Protein AF-A0A3M1G237-F1 (afdb_monomer_lite)

Radius of gyration: 25.98 Å; chains: 1; bounding box: 73×48×74 Å

Structure (mmCIF, N/CA/C/O backbone):
data_AF-A0A3M1G237-F1
#
_entry.id   AF-A0A3M1G237-F1
#
loop_
_atom_site.group_PDB
_atom_site.id
_atom_site.type_symbol
_atom_site.label_atom_id
_atom_site.label_alt_id
_atom_site.label_comp_id
_atom_site.label_asym_id
_atom_site.label_entity_id
_atom_site.label_seq_id
_atom_site.pdbx_PDB_ins_code
_atom_site.Cartn_x
_atom_site.Cartn_y
_atom_site.Cartn_z
_atom_site.occupancy
_atom_site.B_iso_or_equiv
_atom_site.auth_seq_id
_atom_site.auth_comp_id
_atom_site.auth_asym_id
_atom_site.auth_atom_id
_atom_site.pdbx_PDB_model_num
ATOM 1 N N . MET A 1 1 ? 24.523 -18.570 20.020 1.00 35.78 1 MET A N 1
ATOM 2 C CA . MET A 1 1 ? 23.372 -19.500 19.936 1.00 35.78 1 MET A CA 1
ATOM 3 C C . MET A 1 1 ? 22.151 -18.832 20.551 1.00 35.78 1 MET A C 1
ATOM 5 O O . MET A 1 1 ? 22.073 -18.734 21.762 1.00 35.78 1 MET A O 1
ATOM 9 N N . SER A 1 2 ? 21.215 -18.358 19.731 1.00 28.11 2 SER A N 1
ATOM 10 C CA . SER A 1 2 ? 19.846 -18.051 20.160 1.00 28.11 2 SER A CA 1
ATOM 11 C C . SER A 1 2 ? 18.933 -18.437 19.002 1.00 28.11 2 SER A C 1
ATOM 13 O O . SER A 1 2 ? 18.940 -17.804 17.949 1.00 28.11 2 SER A O 1
ATOM 15 N N . LYS A 1 3 ? 18.264 -19.584 19.139 1.00 28.45 3 LYS A N 1
ATOM 16 C CA . LYS A 1 3 ? 17.298 -20.080 18.157 1.00 28.45 3 LYS A CA 1
ATOM 17 C C . LYS A 1 3 ? 15.980 -19.352 18.404 1.00 28.45 3 LYS A C 1
ATOM 19 O O . LYS A 1 3 ? 15.259 -19.686 19.340 1.00 28.45 3 LYS A O 1
ATOM 24 N N . VAL A 1 4 ? 15.658 -18.388 17.548 1.00 30.44 4 VAL A N 1
ATOM 25 C CA . VAL A 1 4 ? 14.310 -17.818 17.462 1.00 30.44 4 VAL A CA 1
ATOM 26 C C . VAL A 1 4 ? 13.384 -18.907 16.915 1.00 30.44 4 VAL A C 1
ATOM 28 O O . VAL A 1 4 ? 13.463 -19.282 15.746 1.00 30.44 4 VAL A O 1
ATOM 31 N N . LYS A 1 5 ? 12.532 -19.471 17.777 1.00 29.70 5 LYS A N 1
ATOM 32 C CA . LYS A 1 5 ? 11.446 -20.364 17.359 1.00 29.70 5 LYS A CA 1
ATOM 33 C C . LYS A 1 5 ? 10.409 -19.537 16.589 1.00 29.70 5 LYS A C 1
ATOM 35 O O . LYS A 1 5 ? 9.760 -18.675 17.175 1.00 29.70 5 LYS A O 1
ATOM 40 N N . ARG A 1 6 ? 10.232 -19.819 15.292 1.00 29.77 6 ARG A N 1
ATOM 41 C CA . ARG A 1 6 ? 9.043 -19.402 14.528 1.00 29.77 6 ARG A CA 1
ATOM 42 C C . ARG A 1 6 ? 7.805 -19.978 15.222 1.00 29.77 6 ARG A C 1
ATOM 44 O O . ARG A 1 6 ? 7.689 -21.197 15.331 1.00 29.77 6 ARG A O 1
ATOM 51 N N . LYS A 1 7 ? 6.891 -19.120 15.681 1.00 33.62 7 LYS A N 1
ATOM 52 C CA . LYS A 1 7 ? 5.506 -19.534 15.938 1.00 33.62 7 LYS A CA 1
ATOM 53 C C . LYS A 1 7 ? 4.881 -19.863 14.582 1.00 33.62 7 LYS A C 1
ATOM 55 O O . LYS A 1 7 ? 4.951 -19.047 13.668 1.00 33.62 7 LYS A O 1
ATOM 60 N N . GLN A 1 8 ? 4.351 -21.075 14.451 1.00 33.97 8 GLN A N 1
ATOM 61 C CA . GLN A 1 8 ? 3.537 -21.476 13.310 1.00 33.97 8 GLN A CA 1
ATOM 62 C C . GLN A 1 8 ? 2.295 -20.577 13.283 1.00 33.97 8 GLN A C 1
ATOM 64 O O . GLN A 1 8 ? 1.501 -20.600 14.221 1.00 33.97 8 GLN A O 1
ATOM 69 N N . GLY A 1 9 ? 2.187 -19.739 12.251 1.00 38.16 9 GLY A N 1
ATOM 70 C CA . GLY A 1 9 ? 0.928 -19.096 11.892 1.00 38.16 9 GLY A CA 1
ATOM 71 C C . GLY A 1 9 ? -0.078 -20.151 11.431 1.00 38.16 9 GLY A C 1
ATOM 72 O O . GLY A 1 9 ? 0.304 -21.261 11.053 1.00 38.16 9 GLY A O 1
ATOM 73 N N . VAL A 1 10 ? -1.360 -19.809 11.509 1.00 42.97 10 VAL A N 1
ATOM 74 C CA . VAL A 1 10 ? -2.457 -20.621 10.974 1.00 42.97 10 VAL A CA 1
ATOM 75 C C . VAL A 1 10 ? -2.173 -20.921 9.494 1.00 42.97 10 VAL A C 1
ATOM 77 O O . VAL A 1 10 ? -1.762 -20.030 8.759 1.00 42.97 10 VAL A O 1
ATOM 80 N N . ASP A 1 11 ? -2.328 -22.181 9.077 1.00 43.31 11 ASP A N 1
ATOM 81 C CA . ASP A 1 11 ? -2.002 -22.649 7.722 1.00 43.31 11 ASP A CA 1
ATOM 82 C C . ASP A 1 11 ? -2.722 -21.799 6.656 1.00 43.31 11 ASP A C 1
ATOM 84 O O . ASP A 1 11 ? -3.954 -21.706 6.645 1.00 43.31 11 ASP A O 1
ATOM 88 N N . GLY A 1 12 ? -1.954 -21.182 5.751 1.00 43.53 12 GLY A N 1
ATOM 89 C CA . GLY A 1 12 ? -2.465 -20.298 4.699 1.00 43.53 12 GLY A CA 1
ATOM 90 C C . GLY A 1 12 ? -3.478 -20.978 3.770 1.00 43.53 12 GLY A C 1
ATOM 91 O O . GLY A 1 12 ? -4.285 -20.304 3.134 1.00 43.53 12 GLY A O 1
ATOM 92 N N . ARG A 1 13 ? -3.521 -22.318 3.722 1.00 46.06 13 ARG A N 1
ATOM 93 C CA . ARG A 1 13 ? -4.583 -23.062 3.018 1.00 46.06 13 ARG A CA 1
ATOM 94 C C . ARG A 1 13 ? -5.949 -22.938 3.693 1.00 46.06 13 ARG A C 1
ATOM 96 O O . ARG A 1 13 ? -6.955 -22.836 2.997 1.00 46.06 13 ARG A O 1
ATOM 103 N N . THR A 1 14 ? -5.989 -22.908 5.020 1.00 49.25 14 THR A N 1
ATOM 104 C CA . THR A 1 14 ? -7.226 -22.784 5.803 1.00 49.25 14 THR A CA 1
ATOM 105 C C . THR A 1 14 ? -7.800 -21.374 5.687 1.00 49.25 14 THR A C 1
ATOM 107 O O . THR A 1 14 ? -9.007 -21.212 5.531 1.00 49.25 14 THR A O 1
ATOM 110 N N . GLN A 1 15 ? -6.935 -20.355 5.661 1.00 49.00 15 GLN A N 1
ATOM 111 C CA . GLN A 1 15 ? -7.339 -18.972 5.391 1.00 49.00 15 GLN A CA 1
ATOM 112 C C . GLN A 1 15 ? -7.850 -18.789 3.955 1.00 49.00 15 GLN A C 1
ATOM 114 O O . GLN A 1 15 ? -8.883 -18.157 3.760 1.00 49.00 15 GLN A O 1
ATOM 119 N N . ARG A 1 16 ? -7.207 -19.417 2.958 1.00 51.38 16 ARG A N 1
ATOM 120 C CA . ARG A 1 16 ? -7.681 -19.426 1.559 1.00 51.38 16 ARG A CA 1
ATOM 121 C C . ARG A 1 16 ? -9.043 -20.103 1.400 1.00 51.38 16 ARG A C 1
ATOM 123 O O . ARG A 1 16 ? -9.866 -19.621 0.631 1.00 51.38 16 ARG A O 1
ATOM 130 N N . ALA A 1 17 ? -9.295 -21.191 2.130 1.00 46.22 17 ALA A N 1
ATOM 131 C CA . ALA A 1 17 ? -10.589 -21.872 2.123 1.00 46.22 17 ALA A CA 1
ATOM 132 C C . ALA A 1 17 ? -11.698 -21.031 2.784 1.00 46.22 17 ALA A C 1
ATOM 134 O O . ALA A 1 17 ? -12.811 -20.991 2.266 1.00 46.22 17 ALA A O 1
ATOM 135 N N . LEU A 1 18 ? -11.390 -20.314 3.874 1.00 47.19 18 LEU A N 1
ATOM 136 C CA . LEU A 1 18 ? -12.315 -19.355 4.492 1.00 47.19 18 LEU A CA 1
ATOM 137 C C . LEU A 1 18 ? -12.602 -18.155 3.576 1.00 47.19 18 LEU A C 1
ATOM 139 O O . LEU A 1 18 ? -13.763 -17.791 3.406 1.00 47.19 18 LEU A O 1
ATOM 143 N N . ALA A 1 19 ? -11.568 -17.582 2.951 1.00 49.34 19 ALA A N 1
ATOM 144 C CA . ALA A 1 19 ? -11.696 -16.461 2.020 1.00 49.34 19 ALA A CA 1
ATOM 145 C C . ALA A 1 19 ? -12.519 -16.846 0.779 1.00 49.34 19 ALA A C 1
ATOM 147 O O . ALA A 1 19 ? -13.448 -16.132 0.407 1.00 49.34 19 ALA A O 1
ATOM 148 N N . ALA A 1 20 ? -12.245 -18.014 0.185 1.00 44.12 20 ALA A N 1
ATOM 149 C CA . ALA A 1 20 ? -13.016 -18.536 -0.941 1.00 44.12 20 ALA A CA 1
ATOM 150 C C . ALA A 1 20 ? -14.462 -18.890 -0.548 1.00 44.12 20 ALA A C 1
ATOM 152 O O . ALA A 1 20 ? -15.379 -18.639 -1.325 1.00 44.12 20 ALA A O 1
ATOM 153 N N . GLY A 1 21 ? -14.680 -19.434 0.656 1.00 40.28 21 GLY A N 1
ATOM 154 C CA . GLY A 1 21 ? -16.006 -19.796 1.164 1.00 40.28 21 GLY A CA 1
ATOM 155 C C . GLY A 1 21 ? -16.913 -18.591 1.428 1.00 40.28 21 GLY A C 1
ATOM 156 O O . GLY A 1 21 ? -18.078 -18.615 1.035 1.00 40.28 21 GLY A O 1
ATOM 157 N N . LEU A 1 22 ? -16.383 -17.514 2.025 1.00 46.97 22 LEU A N 1
ATOM 158 C CA . LEU A 1 22 ? -17.136 -16.267 2.213 1.00 46.97 22 LEU A CA 1
ATOM 159 C C . LEU A 1 22 ? -17.343 -15.505 0.892 1.00 46.97 22 LEU A C 1
ATOM 161 O O . LEU A 1 22 ? -18.430 -14.981 0.667 1.00 46.97 22 LEU A O 1
ATOM 165 N N . ALA A 1 23 ? -16.360 -15.487 -0.015 1.00 39.66 23 ALA A N 1
ATOM 166 C CA . ALA A 1 23 ? -16.487 -14.808 -1.309 1.00 39.66 23 ALA A CA 1
ATOM 167 C C . ALA A 1 23 ? -17.480 -15.501 -2.267 1.00 39.66 23 ALA A C 1
ATOM 169 O O . ALA A 1 23 ? -18.226 -14.825 -2.983 1.00 39.66 23 ALA A O 1
ATOM 170 N N . LEU A 1 24 ? -17.551 -16.842 -2.262 1.00 38.66 24 LEU A N 1
ATOM 171 C CA . LEU A 1 24 ? -18.583 -17.560 -3.021 1.00 38.66 24 LEU A CA 1
ATOM 172 C C . LEU A 1 24 ? -19.984 -17.258 -2.477 1.00 38.66 24 LEU A C 1
ATOM 174 O O . LEU A 1 24 ? -20.905 -17.052 -3.260 1.00 38.66 24 LEU A O 1
ATOM 178 N N . ALA A 1 25 ? -20.139 -17.157 -1.153 1.00 36.19 25 ALA A N 1
ATOM 179 C CA . ALA A 1 25 ? -21.419 -16.795 -0.551 1.00 36.19 25 ALA A CA 1
ATOM 180 C C . ALA A 1 25 ? -21.877 -15.389 -0.986 1.00 36.19 25 ALA A C 1
ATOM 182 O O . ALA A 1 25 ? -23.046 -15.216 -1.326 1.00 36.19 25 ALA A O 1
ATOM 183 N N . VAL A 1 26 ? -20.957 -14.419 -1.077 1.00 41.00 26 VAL A N 1
ATOM 184 C CA . VAL A 1 26 ? -21.252 -13.039 -1.512 1.00 41.00 26 VAL A CA 1
ATOM 185 C C . VAL A 1 26 ? -21.587 -12.952 -3.008 1.00 41.00 26 VAL A C 1
ATOM 187 O O . VAL A 1 26 ? -22.463 -12.182 -3.386 1.00 41.00 26 VAL A O 1
ATOM 190 N N . THR A 1 27 ? -20.972 -13.773 -3.865 1.00 39.19 27 THR A N 1
ATOM 191 C CA . THR A 1 27 ? -21.294 -13.792 -5.311 1.00 39.19 27 THR A CA 1
ATOM 192 C C . THR A 1 27 ? -22.608 -14.512 -5.637 1.00 39.19 27 THR A C 1
ATOM 194 O O . THR A 1 27 ? -23.233 -14.199 -6.648 1.00 39.19 27 THR A O 1
ATOM 197 N N . THR A 1 28 ? -23.076 -15.425 -4.776 1.00 32.16 28 THR A N 1
ATOM 198 C CA . THR A 1 28 ? -24.394 -16.083 -4.915 1.00 32.16 28 THR A CA 1
ATOM 199 C C . THR A 1 28 ? -25.537 -15.409 -4.147 1.00 32.16 28 THR A C 1
ATOM 201 O O . THR A 1 28 ? -26.699 -15.738 -4.388 1.00 32.16 28 THR A O 1
ATOM 204 N N . ALA A 1 29 ? -25.256 -14.449 -3.261 1.00 35.44 29 ALA A N 1
ATOM 205 C CA . ALA A 1 29 ? -26.277 -13.720 -2.511 1.00 35.44 29 ALA A CA 1
ATOM 206 C C . ALA A 1 29 ? -26.847 -12.551 -3.332 1.00 35.44 29 ALA A C 1
ATOM 208 O O . ALA A 1 29 ? -26.609 -11.376 -3.056 1.00 35.44 29 ALA A O 1
ATOM 209 N N . GLY A 1 30 ? -27.641 -12.880 -4.352 1.00 35.41 30 GLY A N 1
ATOM 210 C CA . GLY A 1 30 ? -28.626 -11.936 -4.866 1.00 35.41 30 GLY A CA 1
ATOM 211 C C . GLY A 1 30 ? -29.590 -11.539 -3.742 1.00 35.41 30 GLY A C 1
ATOM 212 O O . GLY A 1 30 ? -30.167 -12.409 -3.098 1.00 35.41 30 GLY A O 1
ATOM 213 N N . LEU A 1 31 ? -29.764 -10.229 -3.539 1.00 37.22 31 LEU A N 1
ATOM 214 C CA . LEU A 1 31 ? -30.778 -9.603 -2.677 1.00 37.22 31 LEU A CA 1
ATOM 215 C C . LEU A 1 31 ? -30.708 -9.983 -1.183 1.00 37.22 31 LEU A C 1
ATOM 217 O O . LEU A 1 31 ? -31.563 -10.707 -0.679 1.00 37.22 31 LEU A O 1
ATOM 221 N N . MET A 1 32 ? -29.777 -9.390 -0.429 1.00 36.25 32 MET A N 1
ATOM 222 C CA . MET A 1 32 ? -30.009 -9.161 1.004 1.00 36.25 32 MET A CA 1
ATOM 223 C C . MET A 1 32 ? -30.368 -7.693 1.230 1.00 36.25 32 MET A C 1
ATOM 225 O O . MET A 1 32 ? -29.552 -6.794 1.046 1.00 36.25 32 MET A O 1
ATOM 229 N N . ALA A 1 33 ? -31.636 -7.461 1.576 1.00 36.12 33 ALA A N 1
ATOM 230 C CA . ALA A 1 33 ? -32.110 -6.188 2.101 1.00 36.12 33 ALA A CA 1
ATOM 231 C C . ALA A 1 33 ? -31.364 -5.851 3.409 1.00 36.12 33 ALA A C 1
ATOM 233 O O . ALA A 1 33 ? -30.971 -6.776 4.124 1.00 36.12 33 ALA A O 1
ATOM 234 N N . PRO A 1 34 ? -31.193 -4.564 3.763 1.00 40.75 34 PRO A N 1
ATOM 235 C CA . PRO A 1 34 ? -30.605 -4.195 5.046 1.00 40.75 34 PRO A CA 1
ATOM 236 C C . PRO A 1 34 ? -31.463 -4.762 6.187 1.00 40.75 34 PRO A C 1
ATOM 238 O O . PRO A 1 34 ? -32.596 -4.323 6.399 1.00 40.75 34 PRO A O 1
ATOM 241 N N . MET A 1 35 ? -30.940 -5.745 6.926 1.00 38.25 35 MET A N 1
ATOM 242 C CA . MET A 1 35 ? -31.524 -6.159 8.201 1.00 38.25 35 MET A CA 1
ATOM 243 C C . MET A 1 35 ? -31.206 -5.069 9.223 1.00 38.25 35 MET A C 1
ATOM 245 O O . MET A 1 35 ? -30.098 -4.990 9.739 1.00 38.25 35 MET A O 1
ATOM 249 N N . LYS A 1 36 ? -32.183 -4.202 9.496 1.00 33.59 36 LYS A N 1
ATOM 250 C CA . LYS A 1 36 ? -32.195 -3.379 10.707 1.00 33.59 36 LYS A CA 1
ATOM 251 C C . LYS A 1 36 ? -33.039 -4.099 11.752 1.00 33.59 36 LYS A C 1
ATOM 253 O O . LYS A 1 36 ? -34.260 -3.956 11.753 1.00 33.59 36 LYS A O 1
ATOM 258 N N . ALA A 1 37 ? -32.404 -4.892 12.608 1.00 37.59 37 ALA A N 1
ATOM 259 C CA . ALA A 1 37 ? -33.028 -5.355 13.840 1.00 37.59 37 ALA A CA 1
ATOM 260 C C . ALA A 1 37 ? -32.702 -4.330 14.933 1.00 37.59 37 ALA A C 1
ATOM 262 O O . ALA A 1 37 ? -31.603 -4.320 15.463 1.00 37.59 37 ALA A O 1
ATOM 263 N N . VAL A 1 38 ? -33.634 -3.421 15.231 1.00 40.59 38 VAL A N 1
ATOM 264 C CA . VAL A 1 38 ? -33.497 -2.519 16.385 1.00 40.59 38 VAL A CA 1
ATOM 265 C C . VAL A 1 38 ? -33.674 -3.366 17.646 1.00 40.59 38 VAL A C 1
ATOM 267 O O . VAL A 1 38 ? -34.793 -3.782 17.946 1.00 40.59 38 VAL A O 1
ATOM 270 N N . ALA A 1 39 ? -32.578 -3.665 18.343 1.00 39.59 39 ALA A N 1
ATOM 271 C CA . ALA A 1 39 ? -32.596 -4.483 19.552 1.00 39.59 39 ALA A CA 1
ATOM 272 C C . ALA A 1 39 ? -33.004 -3.670 20.795 1.00 39.59 39 ALA A C 1
ATOM 274 O O . ALA A 1 39 ? -32.597 -2.521 20.986 1.00 39.59 39 ALA A O 1
ATOM 275 N N . GLN A 1 40 ? -33.817 -4.285 21.658 1.00 46.62 40 GLN A N 1
ATOM 276 C CA . GLN A 1 40 ? -34.109 -3.805 23.011 1.00 46.62 40 GLN A CA 1
ATOM 277 C C . GLN A 1 40 ? -32.924 -4.112 23.946 1.00 46.62 40 GLN A C 1
ATOM 279 O O . GLN A 1 40 ? -32.136 -5.023 23.692 1.00 46.62 40 GLN A O 1
ATOM 284 N N . SER A 1 41 ? -32.796 -3.371 25.054 1.00 48.62 41 SER A N 1
ATOM 285 C CA . SER A 1 41 ? -31.709 -3.561 26.027 1.00 48.62 41 SER A CA 1
ATOM 286 C C . SER A 1 41 ? -31.594 -5.027 26.476 1.00 48.62 41 SER A C 1
ATOM 288 O O . SER A 1 41 ? -32.559 -5.575 27.012 1.00 48.62 41 SER A O 1
ATOM 290 N N . GLY A 1 42 ? -30.419 -5.642 26.299 1.00 61.59 42 GLY A N 1
ATOM 291 C CA . GLY A 1 42 ? -30.130 -7.028 26.692 1.00 61.59 42 GLY A CA 1
ATOM 292 C C . GLY A 1 42 ? -30.119 -8.056 25.551 1.00 61.59 42 GLY A C 1
ATOM 293 O O . GLY A 1 42 ? -29.639 -9.178 25.768 1.00 61.59 42 GLY A O 1
ATOM 294 N N . GLU A 1 43 ? -30.571 -7.694 24.349 1.00 80.94 43 GLU A N 1
ATOM 295 C CA . GLU A 1 43 ? -30.471 -8.509 23.129 1.00 80.94 43 GLU A CA 1
ATOM 296 C C . GLU A 1 43 ? -29.236 -8.139 22.290 1.00 80.94 43 GLU A C 1
ATOM 298 O O . GLU A 1 43 ? -28.576 -7.131 22.539 1.00 80.94 43 GLU A O 1
ATOM 303 N N . TRP A 1 44 ? -28.878 -9.003 21.337 1.00 87.19 44 TRP A N 1
ATOM 304 C CA . TRP A 1 44 ? -27.836 -8.694 20.358 1.00 87.19 44 TRP A CA 1
ATOM 305 C C . TRP A 1 44 ? -28.405 -7.744 19.304 1.00 87.19 44 TRP A C 1
ATOM 307 O O . TRP A 1 44 ? -29.382 -8.090 18.640 1.00 87.19 44 TRP A O 1
ATOM 317 N N . ASP A 1 45 ? -27.774 -6.589 19.129 1.00 92.06 45 ASP A N 1
ATOM 318 C CA . ASP A 1 45 ? -27.948 -5.756 17.944 1.00 92.06 45 ASP A CA 1
ATOM 319 C C . ASP A 1 45 ? -27.026 -6.303 16.854 1.00 92.06 45 ASP A C 1
ATOM 321 O O . ASP A 1 45 ? -25.838 -6.523 17.093 1.00 92.06 45 ASP A O 1
ATOM 325 N N . ILE A 1 46 ? -27.586 -6.605 15.686 1.00 92.62 46 ILE A N 1
ATOM 326 C CA . ILE A 1 46 ? -26.841 -7.106 14.536 1.00 92.62 46 ILE A CA 1
ATOM 327 C C . ILE A 1 46 ? -27.296 -6.318 13.319 1.00 92.62 46 ILE A C 1
ATOM 329 O O . ILE A 1 46 ? -28.478 -6.319 12.961 1.00 92.62 46 ILE A O 1
ATOM 333 N N . SER A 1 47 ? -26.339 -5.703 12.641 1.00 93.00 47 SER A N 1
ATOM 334 C CA . SER A 1 47 ? -26.566 -4.979 11.400 1.00 93.00 47 SER A CA 1
ATOM 335 C C . SER A 1 47 ? -25.457 -5.282 10.399 1.00 93.00 47 SER A C 1
ATOM 337 O O . SER A 1 47 ? -24.445 -5.903 10.720 1.00 93.00 47 SER A O 1
ATOM 339 N N . GLY A 1 48 ? -25.663 -4.919 9.141 1.00 92.94 48 GLY A N 1
ATOM 340 C CA . GLY A 1 48 ? -24.669 -5.170 8.115 1.00 92.94 48 GLY A CA 1
ATOM 341 C C . GLY A 1 48 ? -25.123 -4.729 6.740 1.00 92.94 48 GLY A C 1
ATOM 342 O O . GLY A 1 48 ? -26.283 -4.365 6.526 1.00 92.94 48 GLY A O 1
ATOM 343 N N . TYR A 1 49 ? -24.190 -4.779 5.800 1.00 92.25 49 TYR A N 1
ATOM 344 C CA . TYR A 1 49 ? -24.428 -4.427 4.412 1.00 92.25 49 TYR A CA 1
ATOM 345 C C . TYR A 1 49 ? -23.565 -5.268 3.473 1.00 92.25 49 TYR A C 1
ATOM 347 O O . TYR A 1 49 ? -22.535 -5.826 3.858 1.00 92.25 49 TYR A O 1
ATOM 355 N N . VAL A 1 50 ? -24.001 -5.331 2.218 1.00 93.81 50 VAL A N 1
ATOM 356 C CA . VAL A 1 50 ? -23.203 -5.805 1.090 1.00 93.81 50 VAL A CA 1
ATOM 357 C C . VAL A 1 50 ? -23.167 -4.684 0.065 1.00 93.81 50 VAL A C 1
ATOM 359 O O . VAL A 1 50 ? -24.199 -4.097 -0.255 1.00 93.81 50 VAL A O 1
ATOM 362 N N . GLU A 1 51 ? -21.983 -4.384 -0.442 1.00 91.94 51 GLU A N 1
ATOM 363 C CA . GLU A 1 51 ? -21.743 -3.296 -1.378 1.00 91.94 51 GLU A CA 1
ATOM 364 C C . GLU A 1 51 ? -20.894 -3.786 -2.555 1.00 91.94 51 GLU A C 1
ATOM 366 O O . GLU A 1 51 ? -19.963 -4.575 -2.386 1.00 91.94 51 GLU A O 1
ATOM 371 N N . ASN A 1 52 ? -21.193 -3.281 -3.752 1.00 94.06 52 ASN A N 1
ATOM 372 C CA . ASN A 1 52 ? -20.294 -3.347 -4.896 1.00 94.06 52 ASN A CA 1
ATOM 373 C C . ASN A 1 52 ? -19.918 -1.923 -5.322 1.00 94.06 52 ASN A C 1
ATOM 375 O O . ASN A 1 52 ? -20.799 -1.106 -5.593 1.00 94.06 52 ASN A O 1
ATOM 379 N N . ARG A 1 53 ? -18.617 -1.642 -5.437 1.00 91.62 53 ARG A N 1
ATOM 380 C CA . ARG A 1 53 ? -18.097 -0.376 -5.959 1.00 91.62 53 ARG A CA 1
ATOM 381 C C . ARG A 1 53 ? -17.194 -0.620 -7.160 1.00 91.62 53 ARG A C 1
ATOM 383 O O . ARG A 1 53 ? -16.175 -1.302 -7.066 1.00 91.62 53 ARG A O 1
ATOM 390 N N . SER A 1 54 ? -17.534 0.013 -8.278 1.00 93.44 54 SER A N 1
ATOM 391 C CA . SER A 1 54 ? -16.777 -0.062 -9.529 1.00 93.44 54 SER A CA 1
ATOM 392 C C . SER A 1 54 ? -16.273 1.317 -9.936 1.00 93.44 54 SER A C 1
ATOM 394 O O . SER A 1 54 ? -17.053 2.265 -9.996 1.00 93.44 54 SER A O 1
ATOM 396 N N . PHE A 1 55 ? -14.986 1.431 -10.262 1.00 92.75 55 PHE A N 1
ATOM 397 C CA . PHE A 1 55 ? -14.386 2.685 -10.720 1.00 92.75 55 PHE A CA 1
ATOM 398 C C . PHE A 1 55 ? -13.637 2.475 -12.025 1.00 92.75 55 PHE A C 1
ATOM 400 O O . PHE A 1 55 ? -12.904 1.498 -12.194 1.00 92.75 55 PHE A O 1
ATOM 407 N N . ALA A 1 56 ? -13.778 3.441 -12.928 1.00 92.88 56 ALA A N 1
ATOM 408 C CA . ALA A 1 56 ? -13.043 3.479 -14.177 1.00 92.88 56 ALA A CA 1
ATOM 409 C C . ALA A 1 56 ? -12.351 4.831 -14.360 1.00 92.88 56 ALA A C 1
ATOM 411 O O . ALA A 1 56 ? -12.876 5.874 -13.970 1.00 92.88 56 ALA A O 1
ATOM 412 N N . ARG A 1 57 ? -11.171 4.815 -14.980 1.00 90.06 57 ARG A N 1
ATOM 413 C CA . ARG A 1 57 ? -10.411 6.014 -15.340 1.00 90.06 57 ARG A CA 1
ATOM 414 C C . ARG A 1 57 ? -10.259 6.091 -16.853 1.00 90.06 57 ARG A C 1
ATOM 416 O O . ARG A 1 57 ? -9.970 5.096 -17.514 1.00 90.06 57 ARG A O 1
ATOM 423 N N . ARG A 1 58 ? -10.397 7.296 -17.411 1.00 88.25 58 ARG A N 1
ATOM 424 C CA . ARG A 1 58 ? -10.114 7.545 -18.830 1.00 88.25 58 ARG A CA 1
ATOM 425 C C . ARG A 1 58 ? -8.679 7.112 -19.161 1.00 88.25 58 ARG A C 1
ATOM 427 O O . ARG A 1 58 ? -7.753 7.500 -18.460 1.00 88.25 58 ARG A O 1
ATOM 434 N N . GLY A 1 59 ? -8.514 6.317 -20.217 1.00 84.88 59 GLY A N 1
ATOM 435 C CA . GLY A 1 59 ? -7.214 5.811 -20.678 1.00 84.88 59 GLY A CA 1
ATOM 436 C C . GLY A 1 59 ? -6.761 4.490 -20.046 1.00 84.88 59 GLY A C 1
ATOM 437 O O . GLY A 1 59 ? -6.038 3.760 -20.704 1.00 84.88 59 GLY A O 1
ATOM 438 N N . VAL A 1 60 ? -7.229 4.153 -18.837 1.00 87.19 60 VAL A N 1
ATOM 439 C CA . VAL A 1 60 ? -6.876 2.900 -18.126 1.00 87.19 60 VAL A CA 1
ATOM 440 C C . VAL A 1 60 ? -8.050 1.909 -18.102 1.00 87.19 60 VAL A C 1
ATOM 442 O O . VAL A 1 60 ? -7.873 0.702 -18.056 1.00 87.19 60 VAL A O 1
ATOM 445 N N . GLY A 1 61 ? -9.292 2.395 -18.158 1.00 93.50 61 GLY A N 1
ATOM 446 C CA . GLY A 1 61 ? -10.471 1.541 -18.018 1.00 93.50 61 GLY A CA 1
ATOM 447 C C . GLY A 1 61 ? -10.743 1.214 -16.552 1.00 93.50 61 GLY A C 1
ATOM 448 O O . GLY A 1 61 ? -10.720 2.119 -15.718 1.00 93.50 61 GLY A O 1
ATOM 449 N N . LEU A 1 62 ? -11.051 -0.046 -16.236 1.00 94.62 62 LEU A N 1
ATOM 450 C CA . LEU A 1 62 ? -11.397 -0.481 -14.879 1.00 94.62 62 LEU A CA 1
ATOM 451 C C . LEU A 1 62 ? -10.184 -0.350 -13.947 1.00 94.62 62 LEU A C 1
ATOM 453 O O . LEU A 1 62 ? -9.161 -0.994 -14.169 1.00 94.62 62 LEU A O 1
ATOM 457 N N . VAL A 1 63 ? -10.319 0.451 -12.890 1.00 93.31 63 VAL A N 1
ATOM 458 C CA . VAL A 1 63 ? -9.272 0.660 -11.873 1.00 93.31 63 VAL A CA 1
ATOM 459 C C . VAL A 1 63 ? -9.648 0.095 -10.510 1.00 93.31 63 VAL A C 1
ATOM 461 O O . VAL A 1 63 ? -8.789 -0.002 -9.645 1.00 93.31 63 VAL A O 1
ATOM 464 N N . LYS A 1 64 ? -10.912 -0.281 -10.299 1.00 93.12 64 LYS A N 1
ATOM 465 C CA . LYS A 1 64 ? -11.360 -0.921 -9.061 1.00 93.12 64 LYS A CA 1
ATOM 466 C C . LYS A 1 64 ? -12.682 -1.639 -9.267 1.00 93.12 64 LYS A C 1
ATOM 468 O O . LYS A 1 64 ? -13.571 -1.082 -9.912 1.00 93.12 64 LYS A O 1
ATOM 473 N N . LEU A 1 65 ? -12.808 -2.833 -8.695 1.00 94.62 65 LEU A N 1
ATOM 474 C CA . LEU A 1 65 ? -14.064 -3.575 -8.594 1.00 94.62 65 LEU A CA 1
ATOM 475 C C . LEU A 1 65 ? -14.119 -4.228 -7.212 1.00 94.62 65 LEU A C 1
ATOM 477 O O . LEU A 1 65 ? -13.761 -5.391 -7.060 1.00 94.62 65 LEU A O 1
ATOM 481 N N . GLU A 1 66 ? -14.541 -3.474 -6.203 1.00 92.31 66 GLU A N 1
ATOM 482 C CA . GLU A 1 66 ? -14.570 -3.936 -4.815 1.00 92.31 66 GLU A CA 1
ATOM 483 C C . GLU A 1 66 ? -15.961 -4.477 -4.468 1.00 92.31 66 GLU A C 1
ATOM 485 O O . GLU A 1 66 ? -16.961 -3.786 -4.644 1.00 92.31 66 GLU A O 1
ATOM 490 N N . ASN A 1 67 ? -16.021 -5.712 -3.975 1.00 94.81 67 ASN A N 1
ATOM 491 C CA . ASN A 1 67 ? -17.199 -6.284 -3.333 1.00 94.81 67 ASN A CA 1
ATOM 492 C C . ASN A 1 67 ? -16.920 -6.359 -1.839 1.00 94.81 67 ASN A C 1
ATOM 494 O O . ASN A 1 67 ? -15.967 -7.030 -1.440 1.00 94.81 67 ASN A O 1
ATOM 498 N N . THR A 1 68 ? -17.741 -5.699 -1.035 1.00 93.19 68 THR A N 1
ATOM 499 C CA . THR A 1 68 ? -17.597 -5.627 0.419 1.00 93.19 68 THR A CA 1
ATOM 500 C C . THR A 1 68 ? -18.818 -6.250 1.070 1.00 93.19 68 THR A C 1
ATOM 502 O O . THR A 1 68 ? -19.941 -5.982 0.655 1.00 93.19 68 THR A O 1
ATOM 505 N N . ALA A 1 69 ? -18.617 -7.050 2.110 1.00 94.94 69 ALA A N 1
ATOM 506 C CA . ALA A 1 69 ? -19.676 -7.395 3.048 1.00 94.94 69 ALA A CA 1
ATOM 507 C C . ALA A 1 69 ? -19.199 -7.097 4.468 1.00 94.94 69 ALA A C 1
ATOM 509 O O . ALA A 1 69 ? -18.087 -7.481 4.841 1.00 94.94 69 ALA A O 1
ATOM 510 N N . GLN A 1 70 ? -20.032 -6.416 5.248 1.00 94.50 70 GLN A N 1
ATOM 511 C CA . GLN A 1 70 ? -19.745 -6.055 6.631 1.00 94.50 70 GLN A CA 1
ATOM 512 C C . GLN A 1 70 ? -20.904 -6.465 7.531 1.00 94.50 70 GLN A C 1
ATOM 514 O O . GLN A 1 70 ? -22.068 -6.289 7.175 1.00 94.50 70 GLN A O 1
ATOM 519 N N . VAL A 1 71 ? -20.566 -7.023 8.689 1.00 96.06 71 VAL A N 1
ATOM 520 C CA . VAL A 1 71 ? -21.501 -7.386 9.751 1.00 96.06 71 VAL A CA 1
ATOM 521 C C . VAL A 1 71 ? -20.986 -6.798 11.050 1.00 96.06 71 VAL A C 1
ATOM 523 O O . VAL A 1 71 ? -19.857 -7.063 11.461 1.00 96.06 71 VAL A O 1
ATOM 526 N N . GLU A 1 72 ? -21.837 -6.031 11.701 1.00 94.81 72 GLU A N 1
ATOM 527 C CA . GLU A 1 72 ? -21.619 -5.440 13.008 1.00 94.81 72 GLU A CA 1
ATOM 528 C C . GLU A 1 72 ? -22.541 -6.125 13.998 1.00 94.81 72 GLU A C 1
ATOM 530 O O . GLU A 1 72 ? -23.709 -6.385 13.707 1.00 94.81 72 GLU A O 1
ATOM 535 N N . PHE A 1 73 ? -22.005 -6.445 15.165 1.00 94.81 73 PHE A N 1
ATOM 536 C CA . PHE A 1 73 ? -22.775 -7.002 16.255 1.00 94.81 73 PHE A CA 1
ATOM 537 C C . PHE A 1 73 ? -22.368 -6.341 17.562 1.00 94.81 73 PHE A C 1
ATOM 539 O O . PHE A 1 73 ? -21.183 -6.173 17.859 1.00 94.81 73 PHE A O 1
ATOM 546 N N . SER A 1 74 ? -23.352 -5.997 18.374 1.00 95.38 74 SER A N 1
ATOM 547 C CA . SER A 1 74 ? -23.120 -5.472 19.706 1.00 95.38 74 SER A CA 1
ATOM 548 C C . SER A 1 74 ? -24.133 -6.031 20.686 1.00 95.38 74 SER A C 1
ATOM 550 O O . SER A 1 74 ? -25.217 -6.496 20.331 1.00 95.38 74 SER A O 1
ATOM 552 N N . ARG A 1 75 ? -23.753 -6.044 21.956 1.00 93.38 75 ARG A N 1
ATOM 553 C CA . ARG A 1 75 ? -24.668 -6.355 23.045 1.00 93.38 75 ARG A CA 1
ATOM 554 C C . ARG A 1 75 ? -24.289 -5.539 24.255 1.00 93.38 75 ARG A C 1
ATOM 556 O O . ARG A 1 75 ? -23.129 -5.548 24.658 1.00 93.38 75 ARG A O 1
ATOM 563 N N . GLU A 1 76 ? -25.280 -4.876 24.829 1.00 91.00 76 GLU A N 1
ATOM 564 C CA . GLU A 1 76 ? -25.144 -4.076 26.040 1.00 91.00 76 GLU A CA 1
ATOM 565 C C . GLU A 1 76 ? -25.844 -4.775 27.210 1.00 91.00 76 GLU A C 1
ATOM 567 O O . GLU A 1 76 ? -26.957 -5.298 27.091 1.00 91.00 76 GLU A O 1
ATOM 572 N N . TRP A 1 77 ? -25.182 -4.748 28.357 1.00 89.81 77 TRP A N 1
ATOM 573 C CA . TRP A 1 77 ? -25.701 -5.134 29.653 1.00 89.81 77 TRP A CA 1
ATOM 574 C C . TRP A 1 77 ? -25.636 -3.922 30.576 1.00 89.81 77 TRP A C 1
ATOM 576 O O . TRP A 1 77 ? -24.589 -3.289 30.724 1.00 89.81 77 TRP A O 1
ATOM 586 N N . ARG A 1 78 ? -26.758 -3.628 31.228 1.00 84.19 78 ARG A N 1
ATOM 587 C CA . ARG A 1 78 ? -26.838 -2.619 32.287 1.00 84.19 78 ARG A CA 1
ATOM 588 C C . ARG A 1 78 ? -26.710 -3.299 33.641 1.00 84.19 78 ARG A C 1
ATOM 590 O O . ARG A 1 78 ? -27.160 -4.436 33.786 1.00 84.19 78 ARG A O 1
ATOM 597 N N . ASP A 1 79 ? -26.079 -2.615 34.590 1.00 80.12 79 ASP A N 1
ATOM 598 C CA . ASP A 1 79 ? -25.868 -3.100 35.959 1.00 80.12 79 ASP A CA 1
ATOM 599 C C . ASP A 1 79 ? -25.160 -4.470 36.010 1.00 80.12 79 ASP A C 1
ATOM 601 O O . ASP A 1 79 ? -25.525 -5.384 36.755 1.00 80.12 79 ASP A O 1
ATOM 605 N N . ALA A 1 80 ? -24.123 -4.629 35.182 1.00 79.19 80 ALA A N 1
ATOM 606 C CA . ALA A 1 80 ? -23.346 -5.857 35.039 1.00 79.19 80 ALA A CA 1
ATOM 607 C C . ALA A 1 80 ? -22.318 -6.026 36.179 1.00 79.19 80 ALA A C 1
ATOM 609 O O . ALA A 1 80 ? -21.102 -6.072 35.969 1.00 79.19 80 ALA A O 1
ATOM 610 N N . GLY A 1 81 ? -22.808 -6.140 37.414 1.00 83.00 81 GLY A N 1
ATOM 611 C CA . GLY A 1 81 ? -21.985 -6.352 38.603 1.00 83.00 81 GLY A CA 1
ATOM 612 C C . GLY A 1 81 ? -21.182 -5.110 38.986 1.00 83.00 81 GLY A C 1
ATOM 613 O O . GLY A 1 81 ? -21.736 -4.163 39.529 1.00 83.00 81 GLY A O 1
ATOM 614 N N . PHE A 1 82 ? -19.865 -5.134 38.758 1.00 83.06 82 PHE A N 1
ATOM 615 C CA . PHE A 1 82 ? -18.990 -3.996 39.074 1.00 83.06 82 PHE A CA 1
ATOM 616 C C . PHE A 1 82 ? -19.041 -2.878 38.023 1.00 83.06 82 PHE A C 1
ATOM 618 O O . PHE A 1 82 ? -18.548 -1.781 38.277 1.00 83.06 82 PHE A O 1
ATOM 625 N N . PHE A 1 83 ? -19.618 -3.157 36.854 1.00 87.38 83 PHE A N 1
ATOM 626 C CA . PHE A 1 83 ? -19.847 -2.174 35.805 1.00 87.38 83 PHE A CA 1
ATOM 627 C C . PHE A 1 83 ? -21.276 -1.621 35.884 1.00 87.38 83 PHE A C 1
ATOM 629 O O . PHE A 1 83 ? -22.227 -2.399 35.977 1.00 87.38 83 PHE A O 1
ATOM 636 N N . SER A 1 84 ? -21.435 -0.300 35.772 1.00 86.19 84 SER A N 1
ATOM 637 C CA . SER A 1 84 ? -22.744 0.344 35.569 1.00 86.19 84 SER A CA 1
ATOM 638 C C . SER A 1 84 ? -23.289 0.059 34.165 1.00 86.19 84 SER A C 1
ATOM 640 O O . SER A 1 84 ? -24.482 -0.187 33.985 1.00 86.19 84 SER A O 1
ATOM 642 N N . ALA A 1 85 ? -22.396 -0.003 33.178 1.00 87.25 85 ALA A N 1
ATOM 643 C CA . ALA A 1 85 ? -22.682 -0.446 31.821 1.00 87.25 85 ALA A CA 1
ATOM 644 C C . ALA A 1 85 ? -21.526 -1.302 31.305 1.00 87.25 85 ALA A C 1
ATOM 646 O O . ALA A 1 85 ? -20.363 -0.980 31.537 1.00 87.25 85 ALA A O 1
ATOM 647 N N . PHE A 1 86 ? -21.843 -2.385 30.605 1.00 91.94 86 PHE A N 1
ATOM 648 C CA . PHE A 1 86 ? -20.873 -3.250 29.945 1.00 91.94 86 PHE A CA 1
ATOM 649 C C . PHE A 1 86 ? -21.387 -3.604 28.554 1.00 91.94 86 PHE A C 1
ATOM 651 O O . PHE A 1 86 ? -22.559 -3.930 28.394 1.00 91.94 86 PHE A O 1
ATOM 658 N N . SER A 1 87 ? -20.531 -3.582 27.543 1.00 93.75 87 SER A N 1
ATOM 659 C CA . SER A 1 87 ? -20.883 -4.004 26.196 1.00 93.75 87 SER A CA 1
ATOM 660 C C . SER A 1 87 ? -19.771 -4.799 25.534 1.00 93.75 87 SER A C 1
ATOM 662 O O . SER A 1 87 ? -18.585 -4.641 25.827 1.00 93.75 87 SER A O 1
ATOM 664 N N . VAL A 1 88 ? -20.180 -5.678 24.628 1.00 95.38 88 VAL A N 1
ATOM 665 C CA . VAL A 1 88 ? -19.303 -6.396 23.704 1.00 95.38 88 VAL A CA 1
ATOM 666 C C . VAL A 1 88 ? -19.667 -5.917 22.311 1.00 95.38 88 VAL A C 1
ATOM 668 O O . VAL A 1 88 ? -20.837 -5.974 21.943 1.00 95.38 88 VAL A O 1
ATOM 671 N N . ASN A 1 89 ? -18.675 -5.477 21.546 1.00 96.44 89 ASN A N 1
ATOM 672 C CA . ASN A 1 89 ? -18.848 -4.937 20.203 1.00 96.44 89 ASN A CA 1
ATOM 673 C C . ASN A 1 89 ? -17.916 -5.667 19.242 1.00 96.44 89 ASN A C 1
ATOM 675 O O . ASN A 1 89 ? -16.768 -5.964 19.591 1.00 96.44 89 ASN A O 1
ATOM 679 N N . GLY A 1 90 ? -18.388 -5.940 18.032 1.00 96.62 90 GLY A N 1
ATOM 680 C CA . GLY A 1 90 ? -17.583 -6.551 16.992 1.00 96.62 90 GLY A CA 1
ATOM 681 C C . GLY A 1 90 ? -18.026 -6.168 15.589 1.00 96.62 90 GLY A C 1
ATOM 682 O O . GLY A 1 90 ? -19.211 -6.014 15.315 1.00 96.62 90 GLY A O 1
ATOM 683 N N . THR A 1 91 ? -17.046 -6.072 14.696 1.00 96.62 91 THR A N 1
ATOM 684 C CA . THR A 1 91 ? -17.232 -5.737 13.284 1.00 96.62 91 THR A CA 1
ATOM 685 C C . THR A 1 91 ? -16.416 -6.706 12.445 1.00 96.62 91 THR A C 1
ATOM 687 O O . THR A 1 91 ? -15.185 -6.750 12.539 1.00 96.62 91 THR A O 1
ATOM 690 N N . LEU A 1 92 ? -17.098 -7.484 11.611 1.00 96.62 92 LEU A N 1
ATOM 691 C CA . LEU A 1 92 ? -16.508 -8.380 10.625 1.00 96.62 92 LEU A CA 1
ATOM 692 C C . LEU A 1 92 ? -16.657 -7.761 9.240 1.00 96.62 92 LEU A C 1
ATOM 694 O O . LEU A 1 92 ? -17.762 -7.395 8.855 1.00 96.62 92 LEU A O 1
ATOM 698 N N . ARG A 1 93 ? -15.572 -7.684 8.470 1.00 94.19 93 ARG A N 1
ATOM 699 C CA . ARG A 1 93 ? -15.578 -7.204 7.087 1.00 94.19 93 ARG A CA 1
ATOM 700 C C . ARG A 1 93 ? -14.855 -8.181 6.179 1.00 94.19 93 ARG A C 1
ATOM 702 O O . ARG A 1 93 ? -13.794 -8.695 6.509 1.00 94.19 93 ARG A O 1
ATOM 709 N N . THR A 1 94 ? -15.415 -8.416 5.008 1.00 93.56 94 THR A N 1
ATOM 710 C CA . THR A 1 94 ? -14.762 -9.152 3.933 1.00 93.56 94 THR A CA 1
ATOM 711 C C . THR A 1 94 ? -14.800 -8.320 2.665 1.00 93.56 94 THR A C 1
ATOM 713 O O . THR A 1 94 ? -15.803 -7.667 2.376 1.00 93.56 94 THR A O 1
ATOM 716 N N . ARG A 1 95 ? -13.690 -8.325 1.925 1.00 91.81 95 ARG A N 1
ATOM 717 C CA . ARG A 1 95 ? -13.540 -7.585 0.675 1.00 91.81 95 ARG A CA 1
ATOM 718 C C . ARG A 1 95 ? -12.889 -8.440 -0.397 1.00 91.81 95 ARG A C 1
ATOM 720 O O . ARG A 1 95 ? -11.955 -9.191 -0.109 1.00 91.81 95 ARG A O 1
ATOM 727 N N . TYR A 1 96 ? -13.367 -8.271 -1.623 1.00 95.00 96 TYR A N 1
ATOM 728 C CA . TYR A 1 96 ? -12.763 -8.809 -2.835 1.00 95.00 96 TYR A CA 1
ATOM 729 C C . TYR A 1 96 ? -12.614 -7.709 -3.893 1.00 95.00 96 TYR A C 1
ATOM 731 O O . TYR A 1 96 ? -13.622 -7.153 -4.331 1.00 95.00 96 TYR A O 1
ATOM 739 N N . ASP A 1 97 ? -11.383 -7.420 -4.323 1.00 95.12 97 ASP A N 1
ATOM 740 C CA . ASP A 1 97 ? -11.090 -6.509 -5.436 1.00 95.12 97 ASP A CA 1
ATOM 741 C C . ASP A 1 97 ? -10.806 -7.288 -6.731 1.00 95.12 97 ASP A C 1
ATOM 743 O O . ASP A 1 97 ? -9.730 -7.858 -6.942 1.00 95.12 97 ASP A O 1
ATOM 747 N N . GLY A 1 98 ? -11.795 -7.306 -7.623 1.00 95.50 98 GLY A N 1
ATOM 748 C CA . GLY A 1 98 ? -11.745 -8.006 -8.904 1.00 95.50 98 GLY A CA 1
ATOM 749 C C . GLY A 1 98 ? -10.930 -7.290 -9.983 1.00 95.50 98 GLY A C 1
ATOM 750 O O . GLY A 1 98 ? -10.753 -7.843 -11.072 1.00 95.50 98 GLY A O 1
ATOM 751 N N . VAL A 1 99 ? -10.398 -6.087 -9.724 1.00 95.56 99 VAL A N 1
ATOM 752 C CA . VAL A 1 99 ? -9.578 -5.367 -10.717 1.00 95.56 99 VAL A CA 1
ATOM 753 C C . VAL A 1 99 ? -8.357 -6.183 -11.144 1.00 95.56 99 VAL A C 1
ATOM 755 O O . VAL A 1 99 ? -8.003 -6.201 -12.319 1.00 95.56 99 VAL A O 1
ATOM 758 N N . TYR A 1 100 ? -7.767 -6.942 -10.221 1.00 95.75 100 TYR A N 1
ATOM 759 C CA . TYR A 1 100 ? -6.584 -7.763 -10.479 1.00 95.75 100 TYR A CA 1
ATOM 760 C C . TYR A 1 100 ? -6.859 -8.990 -11.364 1.00 95.75 100 TYR A C 1
ATOM 762 O O . TYR A 1 100 ? -5.925 -9.605 -11.888 1.00 95.75 100 TYR A O 1
ATOM 770 N N . ASP A 1 101 ? -8.128 -9.370 -11.515 1.00 95.06 101 ASP A N 1
ATOM 771 C CA . ASP A 1 101 ? -8.589 -10.435 -12.407 1.00 95.06 101 ASP A CA 1
ATOM 772 C C . ASP A 1 101 ? -9.021 -9.885 -13.766 1.00 95.06 101 ASP A C 1
ATOM 774 O O . ASP A 1 101 ? -8.617 -10.403 -14.813 1.00 95.06 101 ASP A O 1
ATOM 778 N N . LEU A 1 102 ? -9.824 -8.822 -13.743 1.00 95.44 102 LEU A N 1
ATOM 779 C CA . LEU A 1 102 ? -10.464 -8.265 -14.932 1.00 95.44 102 LEU A CA 1
ATOM 780 C C . LEU A 1 102 ? -9.544 -7.322 -15.711 1.00 95.44 102 LEU A C 1
ATOM 782 O O . LEU A 1 102 ? -9.546 -7.357 -16.939 1.00 95.44 102 LEU A O 1
ATOM 786 N N . ASN A 1 103 ? -8.714 -6.538 -15.019 1.00 95.25 103 ASN A N 1
ATOM 787 C CA . ASN A 1 103 ? -7.688 -5.679 -15.607 1.00 95.25 103 ASN A CA 1
ATOM 788 C C . ASN A 1 103 ? -6.273 -6.168 -15.249 1.00 95.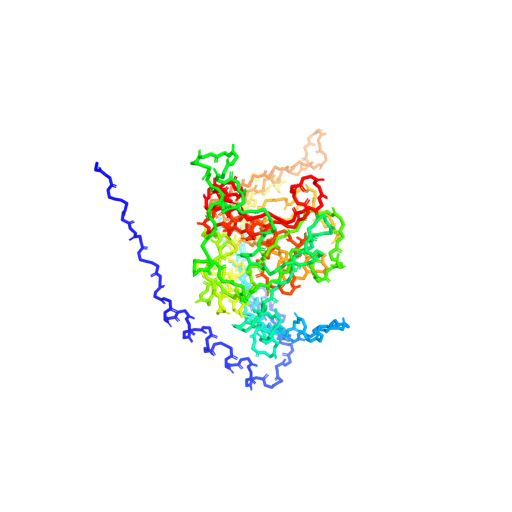25 103 ASN A C 1
ATOM 790 O O . ASN A 1 103 ? -5.449 -5.505 -14.614 1.00 95.25 103 ASN A O 1
ATOM 794 N N . LYS A 1 104 ? -5.996 -7.403 -15.667 1.00 94.75 104 LYS A N 1
ATOM 795 C CA . LYS A 1 104 ? -4.728 -8.091 -15.398 1.00 94.75 104 LYS A CA 1
ATOM 796 C C . LYS A 1 104 ? -3.519 -7.555 -16.185 1.00 94.75 104 LYS A C 1
ATOM 798 O O . LYS A 1 104 ? -2.409 -7.961 -15.846 1.00 94.75 104 LYS A O 1
ATOM 803 N N . GLU A 1 105 ? -3.737 -6.724 -17.210 1.00 94.38 105 GLU A N 1
ATOM 804 C CA . GLU A 1 105 ? -2.681 -6.089 -18.027 1.00 94.38 105 GLU A CA 1
ATOM 805 C C . GLU A 1 105 ? -2.161 -4.791 -17.395 1.00 94.38 105 GLU A C 1
ATOM 807 O O . GLU A 1 105 ? -1.011 -4.441 -17.624 1.00 94.38 105 GLU A O 1
ATOM 812 N N . ASP A 1 106 ? -2.967 -4.107 -16.574 1.00 93.50 106 ASP A N 1
ATOM 813 C CA . ASP A 1 106 ? -2.522 -2.893 -15.874 1.00 93.50 106 ASP A CA 1
ATOM 814 C C . ASP A 1 106 ? -2.108 -3.178 -14.423 1.00 93.50 106 ASP A C 1
ATOM 816 O O . ASP A 1 106 ? -1.156 -2.581 -13.920 1.00 93.50 106 ASP A O 1
ATOM 820 N N . PHE A 1 107 ? -2.799 -4.103 -13.739 1.00 95.00 107 PHE A N 1
ATOM 821 C CA . PHE A 1 107 ? -2.628 -4.308 -12.288 1.00 95.00 107 PHE A CA 1
ATOM 822 C C . PHE A 1 107 ? -2.337 -5.759 -11.874 1.00 95.00 107 PHE A C 1
ATOM 824 O O . PHE A 1 107 ? -1.907 -6.020 -10.752 1.00 95.00 107 PHE A O 1
ATOM 831 N N . GLY A 1 108 ? -2.598 -6.731 -12.750 1.00 94.88 108 GLY A N 1
ATOM 832 C CA . GLY A 1 108 ? -2.508 -8.156 -12.419 1.00 94.88 108 GLY A CA 1
ATOM 833 C C . GLY A 1 108 ? -1.203 -8.832 -12.839 1.00 94.88 108 GLY A C 1
ATOM 834 O O . GLY A 1 108 ? -0.144 -8.227 -12.977 1.00 94.88 108 GLY A O 1
ATOM 835 N N . LYS A 1 109 ? -1.277 -10.151 -13.061 1.00 96.56 109 LYS A N 1
ATOM 836 C CA . LYS A 1 109 ? -0.104 -11.000 -13.356 1.00 96.56 109 LYS A CA 1
ATOM 837 C C . LYS A 1 109 ? 0.645 -10.628 -14.639 1.00 96.56 109 LYS A C 1
ATOM 839 O O . LYS A 1 109 ? 1.769 -11.080 -14.820 1.00 96.56 109 LYS A O 1
ATOM 844 N N . ARG A 1 110 ? 0.010 -9.885 -15.544 1.00 97.19 110 ARG A N 1
ATOM 845 C CA . ARG A 1 110 ? 0.585 -9.480 -16.831 1.00 97.19 110 ARG A CA 1
ATOM 846 C C . ARG A 1 110 ? 0.890 -7.982 -16.877 1.00 97.19 110 ARG A C 1
ATOM 848 O O . ARG A 1 110 ? 1.217 -7.478 -17.938 1.00 97.19 110 ARG A O 1
ATOM 855 N N . ALA A 1 111 ? 0.823 -7.311 -15.724 1.00 97.06 111 ALA A N 1
ATOM 856 C CA . ALA A 1 111 ? 1.109 -5.894 -15.605 1.00 97.06 111 ALA A CA 1
ATOM 857 C C . ALA A 1 111 ? 2.520 -5.538 -16.072 1.00 97.06 111 ALA A C 1
ATOM 859 O O . ALA A 1 111 ? 3.472 -6.277 -15.803 1.00 97.06 111 ALA A O 1
ATOM 860 N N . GLY A 1 112 ? 2.638 -4.386 -16.728 1.00 96.62 112 GLY A N 1
ATOM 861 C CA . GLY A 1 112 ? 3.904 -3.855 -17.222 1.00 96.62 112 GLY A CA 1
ATOM 862 C C . GLY A 1 112 ? 4.504 -4.664 -18.373 1.00 96.62 112 GLY A C 1
ATOM 863 O O . GLY A 1 112 ? 4.073 -5.770 -18.708 1.00 96.62 112 GLY A O 1
ATOM 864 N N . GLY A 1 113 ? 5.551 -4.110 -18.963 1.00 97.38 113 GLY A N 1
ATOM 865 C CA . GLY A 1 113 ? 6.199 -4.673 -20.139 1.00 97.38 113 GLY A CA 1
ATOM 866 C C . GLY A 1 113 ? 7.626 -4.160 -20.301 1.00 97.38 113 GLY A C 1
ATOM 867 O O . GLY A 1 113 ? 8.237 -3.733 -19.317 1.00 97.38 113 GLY A O 1
ATOM 868 N N . PRO A 1 114 ? 8.179 -4.233 -21.519 1.00 98.12 114 PRO A N 1
ATOM 869 C CA . PRO A 1 114 ? 9.440 -3.585 -21.830 1.00 98.12 114 PRO A CA 1
ATOM 870 C C . PRO A 1 114 ? 9.279 -2.064 -21.818 1.00 98.12 114 PRO A C 1
ATOM 872 O O . PRO A 1 114 ? 8.303 -1.524 -22.337 1.00 98.12 114 PRO A O 1
ATOM 875 N N . ILE A 1 115 ? 10.275 -1.377 -21.271 1.00 98.12 115 ILE A N 1
ATOM 876 C CA . ILE A 1 115 ? 10.343 0.080 -21.209 1.00 98.12 115 ILE A CA 1
ATOM 877 C C . ILE A 1 115 ? 11.512 0.617 -22.033 1.00 98.12 115 ILE A C 1
ATOM 879 O O . ILE A 1 115 ? 12.515 -0.069 -22.263 1.00 98.12 115 ILE A O 1
ATOM 883 N N . LEU A 1 116 ? 11.373 1.879 -22.429 1.00 97.62 116 LEU A N 1
ATOM 884 C CA . LEU A 1 116 ? 12.449 2.713 -22.948 1.00 97.62 116 LEU A CA 1
ATOM 885 C C . LEU A 1 116 ? 12.702 3.858 -21.967 1.00 97.62 116 LEU A C 1
ATOM 887 O O . LEU A 1 116 ? 11.763 4.373 -21.366 1.00 97.62 116 LEU A O 1
ATOM 891 N N . LEU A 1 117 ? 13.954 4.272 -21.824 1.00 97.56 117 LEU A N 1
ATOM 892 C CA . LEU A 1 117 ? 14.417 5.299 -20.898 1.00 97.56 117 LEU A CA 1
ATOM 893 C C . LEU A 1 117 ? 15.094 6.430 -21.669 1.00 97.56 117 LEU A C 1
ATOM 895 O O . LEU A 1 117 ? 15.888 6.182 -22.577 1.00 97.56 117 LEU A O 1
ATOM 899 N N . ALA A 1 118 ? 14.761 7.668 -21.314 1.00 96.94 118 ALA A N 1
ATOM 900 C CA . ALA A 1 118 ? 15.269 8.861 -21.975 1.00 96.94 118 ALA A CA 1
ATOM 901 C C . ALA A 1 118 ? 16.798 8.984 -21.845 1.00 96.94 118 ALA A C 1
ATOM 903 O O . ALA A 1 118 ? 17.373 8.876 -20.757 1.00 96.94 118 ALA A O 1
ATOM 904 N N . SER A 1 119 ? 17.434 9.238 -22.985 1.00 96.62 119 SER A N 1
ATOM 905 C CA . SER A 1 119 ? 18.868 9.471 -23.132 1.00 96.62 119 SER A CA 1
ATOM 906 C C . SER A 1 119 ? 19.175 10.482 -24.254 1.00 96.62 119 SER A C 1
ATOM 908 O O . SER A 1 119 ? 19.869 10.162 -25.219 1.00 96.62 119 SER A O 1
ATOM 910 N N . PRO A 1 120 ? 18.638 11.713 -24.204 1.00 95.62 120 PRO A N 1
ATOM 911 C CA . PRO A 1 120 ? 18.840 12.731 -25.240 1.00 95.62 120 PRO A CA 1
ATOM 912 C C . PRO A 1 120 ? 20.312 13.093 -25.506 1.00 95.62 120 PRO A C 1
ATOM 914 O O . PRO A 1 120 ? 20.623 13.570 -26.593 1.00 95.62 120 PRO A O 1
ATOM 917 N N . GLY A 1 121 ? 21.212 12.887 -24.539 1.00 92.50 121 GLY A N 1
ATOM 918 C CA . GLY A 1 121 ? 22.660 13.059 -24.699 1.00 92.50 121 GLY A CA 1
ATOM 919 C C . GLY A 1 121 ? 23.375 11.888 -25.385 1.00 92.50 121 GLY A C 1
ATOM 920 O O . GLY A 1 121 ? 24.541 12.030 -25.746 1.00 92.50 121 GLY A O 1
ATOM 921 N N . GLY A 1 122 ? 22.685 10.761 -25.580 1.00 91.81 122 GLY A N 1
ATOM 922 C CA . GLY A 1 122 ? 23.183 9.564 -26.252 1.00 91.81 122 GLY A CA 1
ATOM 923 C C . GLY A 1 122 ? 22.245 9.114 -27.375 1.00 91.81 122 GLY A C 1
ATOM 924 O O . GLY A 1 122 ? 22.077 9.813 -28.372 1.00 91.81 122 GLY A O 1
ATOM 925 N N . SER A 1 123 ? 21.633 7.940 -27.228 1.00 92.56 123 SER A N 1
ATOM 926 C CA . SER A 1 123 ? 20.773 7.302 -28.242 1.00 92.56 123 SER A CA 1
ATOM 927 C C . SER A 1 123 ? 19.364 7.906 -28.378 1.00 92.56 123 SER A C 1
ATOM 929 O O . SER A 1 123 ? 18.560 7.447 -29.189 1.00 92.56 123 SER A O 1
ATOM 931 N N . GLY A 1 124 ? 19.029 8.941 -27.605 1.00 94.81 124 GLY A N 1
ATOM 932 C CA . GLY A 1 124 ? 17.692 9.533 -27.519 1.00 94.81 124 GLY A CA 1
ATOM 933 C C . GLY A 1 124 ? 16.795 8.774 -26.542 1.00 94.81 124 GLY A C 1
ATOM 934 O O . GLY A 1 124 ? 16.329 9.351 -25.561 1.00 94.81 124 GLY A O 1
ATOM 935 N N . PHE A 1 125 ? 16.605 7.477 -26.778 1.00 96.19 125 PHE A N 1
ATOM 936 C CA . PHE A 1 125 ? 15.975 6.534 -25.855 1.00 96.19 125 PHE A CA 1
ATOM 937 C C . PHE A 1 125 ? 16.699 5.193 -25.917 1.00 96.19 125 PHE A C 1
ATOM 939 O O . PHE A 1 125 ? 17.026 4.720 -27.003 1.00 96.19 125 PHE A O 1
ATOM 946 N N . THR A 1 126 ? 16.850 4.542 -24.769 1.00 96.12 126 THR A N 1
ATOM 947 C CA . THR A 1 126 ? 17.436 3.204 -24.688 1.00 96.12 126 THR A CA 1
ATOM 948 C C . THR A 1 126 ? 16.551 2.228 -23.923 1.00 96.12 126 THR A C 1
ATOM 950 O O . THR A 1 126 ? 15.731 2.626 -23.101 1.00 96.12 126 THR A O 1
ATOM 953 N N . SER A 1 127 ? 16.691 0.934 -24.198 1.00 97.31 127 SER A N 1
ATOM 954 C CA . SER A 1 127 ? 16.019 -0.112 -23.423 1.00 97.31 127 SER A CA 1
ATOM 955 C C . SER A 1 127 ? 16.615 -0.232 -22.022 1.00 97.31 127 SER A C 1
ATOM 957 O O . SER A 1 127 ? 17.797 0.038 -21.812 1.00 97.31 127 SER A O 1
ATOM 959 N N . HIS A 1 128 ? 15.814 -0.694 -21.060 1.00 97.25 128 HIS A N 1
ATOM 960 C CA . HIS A 1 128 ? 16.351 -1.092 -19.758 1.00 97.25 128 HIS A CA 1
ATOM 961 C C . HIS A 1 128 ? 17.392 -2.208 -19.937 1.00 97.25 128 HIS A C 1
ATOM 963 O O . HIS A 1 128 ? 17.136 -3.209 -20.606 1.00 97.25 128 HIS A O 1
ATOM 969 N N . GLY A 1 129 ? 18.563 -1.993 -19.351 1.00 94.75 129 GLY A N 1
ATOM 970 C CA . GLY A 1 129 ? 19.795 -2.762 -19.473 1.00 94.75 129 GLY A CA 1
ATOM 971 C C . GLY A 1 129 ? 20.691 -2.446 -20.662 1.00 94.75 129 GLY A C 1
ATOM 972 O O . GLY A 1 129 ? 21.594 -3.229 -20.945 1.00 94.75 129 GLY A O 1
ATOM 973 N N . ALA A 1 130 ? 20.413 -1.364 -21.386 1.00 94.44 130 ALA A N 1
ATOM 974 C CA . ALA A 1 130 ? 21.200 -0.923 -22.532 1.00 94.44 130 ALA A CA 1
ATOM 975 C C . ALA A 1 130 ? 21.604 0.558 -22.412 1.00 94.44 130 ALA A C 1
ATOM 977 O O . ALA A 1 130 ? 21.649 1.272 -23.413 1.00 94.44 130 ALA A O 1
ATOM 978 N N . GLY A 1 131 ? 21.849 1.048 -21.194 1.00 93.56 131 GLY A N 1
ATOM 979 C CA . GLY A 1 131 ? 22.300 2.416 -20.941 1.00 93.56 131 GLY A CA 1
ATOM 980 C C . GLY A 1 131 ? 23.473 2.816 -21.840 1.00 93.56 131 GLY A C 1
ATOM 981 O O . GLY A 1 131 ? 24.411 2.043 -22.028 1.00 93.56 131 GLY A O 1
ATOM 982 N N . ASP A 1 132 ? 23.441 4.038 -22.380 1.00 94.31 132 ASP A N 1
ATOM 983 C CA . ASP A 1 132 ? 24.528 4.536 -23.237 1.00 94.31 132 ASP A CA 1
ATOM 984 C C . ASP A 1 132 ? 25.847 4.666 -22.461 1.00 94.31 132 ASP A C 1
ATOM 986 O O . ASP A 1 132 ? 26.923 4.587 -23.048 1.00 94.31 132 ASP A O 1
ATOM 990 N N . ILE A 1 133 ? 25.761 4.848 -21.138 1.00 92.38 133 ILE A N 1
ATOM 991 C CA . ILE A 1 133 ? 26.881 4.691 -20.212 1.00 92.38 133 ILE A CA 1
ATOM 992 C C . ILE A 1 133 ? 26.686 3.398 -19.421 1.00 92.38 133 ILE A C 1
ATOM 994 O O . ILE A 1 133 ? 25.739 3.258 -18.657 1.00 92.38 133 ILE A O 1
ATOM 998 N N . THR A 1 134 ? 27.611 2.464 -19.578 1.00 90.75 134 THR A N 1
ATOM 999 C CA . THR A 1 134 ? 27.632 1.149 -18.919 1.00 90.75 134 THR A CA 1
ATOM 1000 C C . THR A 1 134 ? 29.075 0.755 -18.580 1.00 90.75 134 THR A C 1
ATOM 1002 O O . THR A 1 134 ? 30.013 1.425 -19.032 1.00 90.75 134 THR A O 1
ATOM 1005 N N . THR A 1 135 ? 29.306 -0.331 -17.832 1.00 85.81 135 THR A N 1
ATOM 1006 C CA . THR A 1 135 ? 30.670 -0.819 -17.529 1.00 85.81 135 THR A CA 1
ATOM 1007 C C . THR A 1 135 ? 31.540 -0.919 -18.778 1.00 85.81 135 THR A C 1
ATOM 1009 O O . THR A 1 135 ? 32.650 -0.400 -18.776 1.00 85.81 135 THR A O 1
ATOM 1012 N N . GLY A 1 136 ? 31.019 -1.464 -19.883 1.00 84.44 136 GLY A N 1
ATOM 1013 C CA . GLY A 1 136 ? 31.784 -1.588 -21.131 1.00 84.44 136 GLY A CA 1
ATOM 1014 C C . GLY A 1 136 ? 32.269 -0.252 -21.713 1.00 84.44 136 GLY A C 1
ATOM 1015 O O . GLY A 1 136 ? 33.339 -0.197 -22.314 1.00 84.44 136 GLY A O 1
ATOM 1016 N N . THR A 1 137 ? 31.525 0.840 -21.506 1.00 84.56 137 THR A N 1
ATOM 1017 C CA . THR A 1 137 ? 31.940 2.187 -21.942 1.00 84.56 137 THR A CA 1
ATOM 1018 C C . THR A 1 137 ? 32.925 2.851 -20.985 1.00 84.56 137 THR A C 1
ATOM 1020 O O . THR A 1 137 ? 33.742 3.663 -21.416 1.00 84.56 137 THR A O 1
ATOM 1023 N N . LEU A 1 138 ? 32.859 2.515 -19.693 1.00 85.19 138 LEU A N 1
ATOM 1024 C CA . LEU A 1 138 ? 33.661 3.151 -18.652 1.00 85.19 138 LEU A CA 1
ATOM 1025 C C . LEU A 1 138 ? 34.961 2.404 -18.363 1.00 85.19 138 LEU A C 1
ATOM 1027 O O . LEU A 1 138 ? 35.929 3.057 -17.999 1.00 85.19 138 LEU A O 1
ATOM 1031 N N . ASP A 1 139 ? 35.036 1.090 -18.568 1.00 85.25 139 ASP A N 1
ATOM 1032 C CA . ASP A 1 139 ? 36.230 0.273 -18.299 1.00 85.25 139 ASP A CA 1
ATOM 1033 C C . ASP A 1 139 ? 37.530 0.801 -18.935 1.00 85.25 139 ASP A C 1
ATOM 1035 O O . ASP A 1 139 ? 38.556 0.788 -18.250 1.00 85.25 139 ASP A O 1
ATOM 1039 N N . PRO A 1 140 ? 37.539 1.326 -20.181 1.00 87.69 140 PRO A N 1
ATOM 1040 C CA . PRO A 1 140 ? 38.748 1.909 -20.769 1.00 87.69 140 PRO A CA 1
ATOM 1041 C C . PRO A 1 140 ? 39.246 3.179 -20.058 1.00 87.69 140 PRO A C 1
ATOM 1043 O O . PRO A 1 140 ? 40.410 3.545 -20.201 1.00 87.69 140 PRO A O 1
ATOM 1046 N N . ILE A 1 141 ? 38.368 3.868 -19.324 1.00 85.94 141 ILE A N 1
ATOM 1047 C CA . ILE A 1 141 ? 38.624 5.163 -18.671 1.00 85.94 141 ILE A CA 1
ATOM 1048 C C . ILE A 1 141 ? 38.782 4.986 -17.152 1.00 85.94 141 ILE A C 1
ATOM 1050 O O . ILE A 1 141 ? 39.601 5.651 -16.520 1.00 85.94 141 ILE A O 1
ATOM 1054 N N . LEU A 1 142 ? 38.008 4.073 -16.568 1.00 82.44 142 LEU A N 1
ATOM 1055 C CA . LEU A 1 142 ? 37.926 3.760 -15.148 1.00 82.44 142 LEU A CA 1
ATOM 1056 C C . LEU A 1 142 ? 37.953 2.227 -14.962 1.00 82.44 142 LEU A C 1
ATOM 1058 O O . LEU A 1 142 ? 36.904 1.599 -14.776 1.00 82.44 142 LEU A O 1
ATOM 1062 N N . PRO A 1 143 ? 39.140 1.598 -15.028 1.00 82.50 143 PRO A N 1
ATOM 1063 C CA . PRO A 1 143 ? 39.260 0.149 -14.906 1.00 82.50 143 PRO A CA 1
ATOM 1064 C C . PRO A 1 143 ? 38.752 -0.360 -13.551 1.00 82.50 143 PRO A C 1
ATOM 1066 O O . PRO A 1 143 ? 39.099 0.193 -12.506 1.00 82.50 143 PRO A O 1
ATOM 1069 N N . GLY A 1 144 ? 37.958 -1.435 -13.560 1.00 77.00 144 GLY A N 1
ATOM 1070 C CA . GLY A 1 144 ? 37.426 -2.050 -12.337 1.00 77.00 144 GLY A CA 1
ATOM 1071 C C . GLY A 1 144 ? 36.275 -1.273 -11.691 1.00 77.00 144 GLY A C 1
ATOM 1072 O O . GLY A 1 144 ? 36.040 -1.406 -10.489 1.00 77.00 144 GLY A O 1
ATOM 1073 N N . ASN A 1 145 ? 35.571 -0.444 -12.466 1.00 81.06 145 ASN A N 1
ATOM 1074 C CA . ASN A 1 145 ? 34.359 0.221 -12.001 1.00 81.06 145 ASN A CA 1
ATOM 1075 C C . ASN A 1 145 ? 33.232 -0.797 -11.730 1.00 81.06 145 ASN A C 1
ATOM 1077 O O . ASN A 1 145 ? 33.220 -1.904 -12.258 1.00 81.06 145 ASN A O 1
ATOM 1081 N N . ALA A 1 146 ? 32.264 -0.408 -10.900 1.00 77.81 146 ALA A N 1
ATOM 1082 C CA . ALA A 1 146 ? 31.185 -1.294 -10.463 1.00 77.81 146 ALA A CA 1
ATOM 1083 C C . ALA A 1 146 ? 29.890 -1.198 -11.308 1.00 77.81 146 ALA A C 1
ATOM 1085 O O . ALA A 1 146 ? 28.876 -1.745 -10.882 1.00 77.81 146 ALA A O 1
ATOM 1086 N N . PHE A 1 147 ? 29.889 -0.512 -12.468 1.00 81.31 147 PHE A N 1
ATOM 1087 C CA . PHE A 1 147 ? 28.689 -0.192 -13.288 1.00 81.31 147 PHE A CA 1
ATOM 1088 C C . PHE A 1 147 ? 28.054 -1.393 -14.035 1.00 81.31 147 PHE A C 1
ATOM 1090 O O . PHE A 1 147 ? 27.462 -1.249 -15.105 1.00 81.31 147 PHE A O 1
ATOM 1097 N N . GLY A 1 148 ? 28.210 -2.607 -13.501 1.00 79.38 148 GLY A N 1
ATOM 1098 C CA . GLY A 1 148 ? 27.881 -3.851 -14.191 1.00 79.38 148 GLY A CA 1
ATOM 1099 C C . GLY A 1 148 ? 26.421 -4.234 -14.004 1.00 79.38 148 GLY A C 1
ATOM 1100 O O . GLY A 1 148 ? 26.058 -4.767 -12.957 1.00 79.38 148 GLY A O 1
ATOM 1101 N N . PHE A 1 149 ? 25.593 -3.992 -15.017 1.00 91.25 149 PHE A N 1
ATOM 1102 C CA . PHE A 1 149 ? 24.190 -4.397 -15.022 1.00 91.25 149 PHE A CA 1
ATOM 1103 C C . PHE A 1 149 ? 23.998 -5.790 -15.644 1.00 91.25 149 PHE A C 1
ATOM 1105 O O . PHE A 1 149 ? 24.501 -6.069 -16.732 1.00 91.25 149 PHE A O 1
ATOM 1112 N N . ASP A 1 150 ? 23.234 -6.654 -14.969 1.00 92.56 150 ASP A N 1
ATOM 1113 C CA . ASP A 1 150 ? 22.857 -7.978 -15.472 1.00 92.56 150 ASP A CA 1
ATOM 1114 C C . ASP A 1 150 ? 21.383 -7.994 -15.912 1.00 92.56 150 ASP A C 1
ATOM 1116 O O . ASP A 1 150 ? 20.458 -8.063 -15.095 1.00 92.56 150 ASP A O 1
ATOM 1120 N N . ILE A 1 151 ? 21.163 -7.979 -17.229 1.00 93.75 151 ILE A N 1
ATOM 1121 C CA . ILE A 1 151 ? 19.824 -8.036 -17.828 1.00 93.75 151 ILE A CA 1
ATOM 1122 C C . ILE A 1 151 ? 19.087 -9.345 -17.520 1.00 93.75 151 ILE A C 1
ATOM 1124 O O . ILE A 1 151 ? 17.858 -9.364 -17.535 1.00 93.75 151 ILE A O 1
ATOM 1128 N N . ALA A 1 152 ? 19.790 -10.439 -17.212 1.00 94.50 152 ALA A N 1
ATOM 1129 C CA . ALA A 1 152 ? 19.142 -11.689 -16.826 1.00 94.50 152 ALA A CA 1
ATOM 1130 C C . ALA A 1 152 ? 18.566 -11.613 -15.402 1.00 94.50 152 ALA A C 1
ATOM 1132 O O . ALA A 1 152 ? 17.501 -12.176 -15.143 1.00 94.50 152 ALA A O 1
ATOM 1133 N N . ALA A 1 153 ? 19.233 -10.894 -14.494 1.00 94.19 153 ALA A N 1
ATOM 1134 C CA . ALA A 1 153 ? 18.760 -10.672 -13.128 1.00 94.19 153 ALA A CA 1
ATOM 1135 C C . ALA A 1 153 ? 17.623 -9.637 -13.055 1.00 94.19 153 ALA A C 1
ATOM 1137 O O . ALA A 1 153 ? 16.720 -9.762 -12.224 1.00 94.19 153 ALA A O 1
ATOM 1138 N N . ASN A 1 154 ? 17.634 -8.628 -13.933 1.00 97.25 154 ASN A N 1
ATOM 1139 C CA . ASN A 1 154 ? 16.595 -7.601 -14.001 1.00 97.25 154 ASN A CA 1
ATOM 1140 C C . ASN A 1 154 ? 16.118 -7.352 -15.446 1.00 97.25 154 ASN A C 1
ATOM 1142 O O . ASN A 1 154 ? 16.419 -6.304 -16.017 1.00 97.25 154 ASN A O 1
ATOM 1146 N N . PRO A 1 155 ? 15.353 -8.279 -16.046 1.00 97.62 155 PRO A N 1
ATOM 1147 C CA . PRO A 1 155 ? 14.948 -8.183 -17.447 1.00 97.62 155 PRO A CA 1
ATOM 1148 C C . PRO A 1 155 ? 14.032 -6.990 -17.734 1.00 97.62 155 PRO A C 1
ATOM 1150 O O . PRO A 1 155 ? 13.253 -6.557 -16.879 1.00 97.62 155 PRO A O 1
ATOM 1153 N N . ASN A 1 156 ? 14.076 -6.507 -18.979 1.00 98.06 156 ASN A N 1
ATOM 1154 C CA . ASN A 1 156 ? 13.186 -5.466 -19.494 1.00 98.06 156 ASN A CA 1
ATOM 1155 C C . ASN A 1 156 ? 11.777 -6.018 -19.797 1.00 98.06 156 ASN A C 1
ATOM 1157 O O . ASN A 1 156 ? 11.346 -6.071 -20.945 1.00 98.06 156 ASN A O 1
ATOM 1161 N N . ASP A 1 157 ? 11.091 -6.505 -18.769 1.00 98.00 157 ASP A N 1
ATOM 1162 C CA . ASP A 1 157 ? 9.720 -7.015 -18.828 1.00 98.00 157 ASP A CA 1
ATOM 1163 C C . ASP A 1 157 ? 9.030 -6.791 -17.478 1.00 98.00 157 ASP A C 1
ATOM 1165 O O . ASP A 1 157 ? 9.688 -6.789 -16.439 1.00 98.00 157 ASP A O 1
ATOM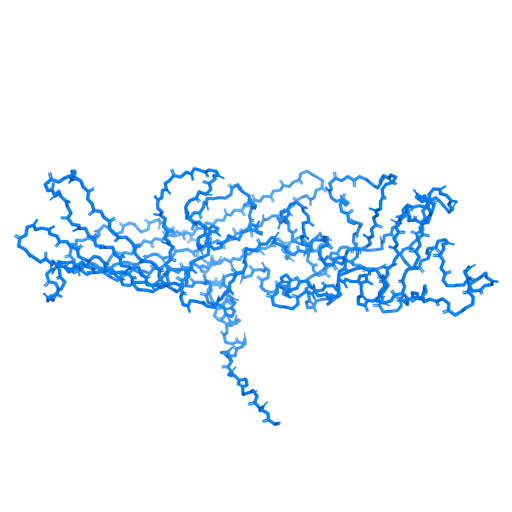 1169 N N . GLY A 1 158 ? 7.708 -6.615 -17.471 1.00 97.81 158 GLY A N 1
ATOM 1170 C CA . GLY A 1 158 ? 6.932 -6.364 -16.252 1.00 97.81 158 GLY A CA 1
ATOM 1171 C C . GLY A 1 158 ? 7.231 -5.022 -15.583 1.00 97.81 158 GLY A C 1
ATOM 1172 O O . GLY A 1 158 ? 6.920 -4.846 -14.402 1.00 97.81 158 GLY A O 1
ATOM 1173 N N . LEU A 1 159 ? 7.845 -4.098 -16.326 1.00 98.31 159 LEU A N 1
ATOM 1174 C CA . LEU A 1 159 ? 8.233 -2.775 -15.864 1.00 98.31 159 LEU A CA 1
ATOM 1175 C C . LEU A 1 159 ? 7.264 -1.709 -16.389 1.00 98.31 159 LEU A C 1
ATOM 1177 O O . LEU A 1 159 ? 6.641 -1.863 -17.439 1.00 98.31 159 LEU A O 1
ATOM 1181 N N . ILE A 1 160 ? 7.187 -0.610 -15.649 1.00 97.31 160 ILE A N 1
ATOM 1182 C CA . ILE A 1 160 ? 6.803 0.713 -16.153 1.00 97.31 160 ILE A CA 1
ATOM 1183 C C . ILE A 1 160 ? 7.946 1.680 -15.855 1.00 97.31 160 ILE A C 1
ATOM 1185 O O . ILE A 1 160 ? 8.816 1.382 -15.029 1.00 97.31 160 ILE A O 1
ATOM 1189 N N . VAL A 1 161 ? 7.942 2.855 -16.466 1.00 97.31 161 VAL A N 1
ATOM 1190 C CA . VAL A 1 161 ? 8.815 3.945 -16.026 1.00 97.31 161 VAL A CA 1
ATOM 1191 C C . VAL A 1 161 ? 8.200 4.608 -14.790 1.00 97.31 161 VAL A C 1
ATOM 1193 O O . VAL A 1 161 ? 6.989 4.818 -14.722 1.00 97.31 161 VAL A O 1
ATOM 1196 N N . LEU A 1 162 ? 9.013 4.931 -13.780 1.00 95.75 162 LEU A N 1
ATOM 1197 C CA . LEU A 1 162 ? 8.530 5.665 -12.604 1.00 95.75 162 LEU A CA 1
ATOM 1198 C C . LEU A 1 162 ? 7.780 6.943 -13.033 1.00 95.75 162 LEU A C 1
ATOM 1200 O O . LEU A 1 162 ? 8.310 7.737 -13.810 1.00 95.75 162 LEU A O 1
ATOM 1204 N N . GLY A 1 163 ? 6.563 7.146 -12.519 1.00 92.06 163 GLY A N 1
ATOM 1205 C CA . GLY A 1 163 ? 5.716 8.287 -12.878 1.00 92.06 163 GLY A CA 1
ATOM 1206 C C . GLY A 1 163 ? 4.996 8.188 -14.231 1.00 92.06 163 GLY A C 1
ATOM 1207 O O . GLY A 1 163 ? 4.197 9.071 -14.534 1.00 92.06 163 GLY A O 1
ATOM 1208 N N . GLU A 1 164 ? 5.189 7.121 -15.017 1.00 92.12 164 GLU A N 1
ATOM 1209 C CA . GLU A 1 164 ? 4.561 6.932 -16.340 1.00 92.12 164 GLU A CA 1
ATOM 1210 C C . GLU A 1 164 ? 3.031 7.131 -16.354 1.00 92.12 164 GLU A C 1
ATOM 1212 O O . GLU A 1 164 ? 2.533 7.801 -17.259 1.00 92.12 164 GLU A O 1
ATOM 1217 N N . PRO A 1 165 ? 2.255 6.669 -15.348 1.00 86.69 165 PRO A N 1
ATOM 1218 C CA . PRO A 1 165 ? 0.810 6.910 -15.321 1.00 86.69 165 PRO A CA 1
ATOM 1219 C C . PRO A 1 165 ? 0.412 8.376 -15.078 1.00 86.69 165 PRO A C 1
ATOM 1221 O O . PRO A 1 165 ? -0.774 8.703 -15.146 1.00 86.69 165 PRO A O 1
ATOM 1224 N N . LEU A 1 166 ? 1.366 9.236 -14.710 1.00 87.94 166 LEU A N 1
ATOM 1225 C CA . LEU A 1 166 ? 1.146 10.631 -14.328 1.00 87.94 166 LEU A CA 1
ATOM 1226 C C . LEU A 1 166 ? 1.662 11.601 -15.393 1.00 87.94 166 LEU A C 1
ATOM 1228 O O . LEU A 1 166 ? 1.012 12.612 -15.658 1.00 87.94 166 LEU A O 1
ATOM 1232 N N . HIS A 1 167 ? 2.817 11.317 -15.993 1.00 90.19 167 HIS A N 1
ATOM 1233 C CA . HIS A 1 167 ? 3.432 12.164 -17.008 1.00 90.19 167 HIS A CA 1
ATOM 1234 C C . HIS A 1 167 ? 4.376 11.371 -17.922 1.00 90.19 167 HIS A C 1
ATOM 1236 O O . HIS A 1 167 ? 4.915 10.330 -17.554 1.00 90.19 167 HIS A O 1
ATOM 1242 N N . ALA A 1 168 ? 4.632 11.912 -19.115 1.00 91.75 168 ALA A N 1
ATOM 1243 C CA . ALA A 1 168 ? 5.691 11.409 -19.985 1.00 91.75 168 ALA A CA 1
ATOM 1244 C C . ALA A 1 168 ? 7.081 11.647 -19.366 1.00 91.75 168 ALA A C 1
ATOM 1246 O O . ALA A 1 168 ? 7.252 12.494 -18.483 1.00 91.75 168 ALA A O 1
ATOM 1247 N N . GLN A 1 169 ? 8.092 10.924 -19.849 1.00 93.25 169 GLN A N 1
ATOM 1248 C CA . GLN A 1 169 ? 9.479 11.170 -19.452 1.00 93.25 169 GLN A CA 1
ATOM 1249 C C . GLN A 1 169 ? 9.912 12.582 -19.865 1.00 93.25 169 GLN A C 1
ATOM 1251 O O . GLN A 1 169 ? 9.725 12.988 -21.011 1.00 93.25 169 GLN A O 1
ATOM 1256 N N . GLY A 1 170 ? 10.475 13.328 -18.914 1.00 86.00 170 GLY A N 1
ATOM 1257 C CA . GLY A 1 170 ? 11.057 14.649 -19.144 1.00 86.00 170 GLY A CA 1
ATOM 1258 C C . GLY A 1 170 ? 12.584 14.604 -19.177 1.00 86.00 170 GLY A C 1
ATOM 1259 O O . GLY A 1 170 ? 13.189 13.575 -19.460 1.00 86.00 170 GLY A O 1
ATOM 1260 N N . THR A 1 171 ? 13.216 15.721 -18.818 1.00 83.75 171 THR A N 1
ATOM 1261 C CA . THR A 1 171 ? 14.681 15.843 -18.673 1.00 83.75 171 THR A CA 1
ATOM 1262 C C . THR A 1 171 ? 15.192 15.407 -17.294 1.00 83.75 171 THR A C 1
ATOM 1264 O O . THR A 1 171 ? 16.363 15.588 -16.983 1.00 83.75 171 THR A O 1
ATOM 1267 N N . GLY A 1 172 ? 14.305 14.905 -16.431 1.00 87.12 172 GLY A N 1
ATOM 1268 C CA . GLY A 1 172 ? 14.635 14.441 -15.085 1.00 87.12 172 GLY A CA 1
ATOM 1269 C C . GLY A 1 172 ? 15.012 12.962 -15.042 1.00 87.12 172 GLY A C 1
ATOM 1270 O O . GLY A 1 172 ? 14.849 12.232 -16.018 1.00 87.12 172 GLY A O 1
ATOM 1271 N N . VAL A 1 173 ? 15.487 12.518 -13.882 1.00 93.12 173 VAL A N 1
ATOM 1272 C CA . VAL A 1 173 ? 15.831 11.115 -13.641 1.00 93.12 173 VAL A CA 1
ATOM 1273 C C . VAL A 1 173 ? 14.572 10.247 -13.601 1.00 93.12 173 VAL A C 1
ATOM 1275 O O . VAL A 1 173 ? 13.599 10.584 -12.929 1.00 93.12 173 VAL A O 1
ATOM 1278 N N . ALA A 1 174 ? 14.619 9.105 -14.281 1.00 95.69 174 ALA A N 1
ATOM 1279 C CA . ALA A 1 174 ? 13.596 8.066 -14.232 1.00 95.69 174 ALA A CA 1
ATOM 1280 C C . ALA A 1 174 ? 14.248 6.678 -14.309 1.00 95.69 174 ALA A C 1
ATOM 1282 O O . ALA A 1 174 ? 15.380 6.544 -14.766 1.00 95.69 174 ALA A O 1
ATOM 1283 N N . PHE A 1 175 ? 13.552 5.641 -13.856 1.00 97.19 175 PHE A N 1
ATOM 1284 C CA . PHE A 1 175 ? 14.039 4.259 -13.871 1.00 97.19 175 PHE A CA 1
ATOM 1285 C C . PHE A 1 175 ? 12.864 3.283 -13.938 1.00 97.19 175 PHE A C 1
ATOM 1287 O O . PHE A 1 175 ? 11.711 3.663 -13.708 1.00 97.19 175 PHE A O 1
ATOM 1294 N N . GLY A 1 176 ? 13.161 2.025 -14.265 1.00 97.56 176 GLY A N 1
ATOM 1295 C CA . GLY A 1 176 ? 12.162 0.966 -14.356 1.00 97.56 176 GLY A CA 1
ATOM 1296 C C . GLY A 1 176 ? 11.640 0.498 -12.998 1.00 97.56 176 GLY A C 1
ATOM 1297 O O . GLY A 1 176 ? 12.409 0.218 -12.076 1.00 97.56 176 GLY A O 1
ATOM 1298 N N . VAL A 1 177 ? 10.320 0.360 -12.894 1.00 98.06 177 VAL A N 1
ATOM 1299 C CA . VAL A 1 177 ? 9.607 -0.100 -11.699 1.00 98.06 177 VAL A CA 1
ATOM 1300 C C . VAL A 1 177 ? 8.848 -1.389 -12.021 1.00 98.06 177 VAL A C 1
ATOM 1302 O O . VAL A 1 177 ? 7.952 -1.355 -12.864 1.00 98.06 177 VAL A O 1
ATOM 1305 N N . PRO A 1 178 ? 9.139 -2.513 -11.343 1.00 98.06 178 PRO A N 1
ATOM 1306 C CA . PRO A 1 178 ? 8.317 -3.716 -11.442 1.00 98.06 178 PRO A CA 1
ATOM 1307 C C . PRO A 1 178 ? 6.897 -3.464 -10.922 1.00 98.06 178 PRO A C 1
ATOM 1309 O O . PRO A 1 178 ? 6.731 -2.893 -9.845 1.00 98.06 178 PRO A O 1
ATOM 1312 N N . VAL A 1 179 ? 5.866 -3.898 -11.650 1.00 97.38 179 VAL A N 1
ATOM 1313 C CA . VAL A 1 179 ? 4.453 -3.633 -11.283 1.00 97.38 179 VAL A CA 1
ATOM 1314 C C . VAL A 1 179 ? 3.602 -4.881 -11.084 1.00 97.38 179 VAL A C 1
ATOM 1316 O O . VAL A 1 179 ? 2.473 -4.789 -10.616 1.00 97.38 179 VAL A O 1
ATOM 1319 N N . ARG A 1 180 ? 4.116 -6.074 -11.378 1.00 98.00 180 ARG A N 1
ATOM 1320 C CA . ARG A 1 180 ? 3.356 -7.313 -11.148 1.00 98.00 180 ARG A CA 1
ATOM 1321 C C . ARG A 1 180 ? 3.264 -7.621 -9.644 1.00 98.00 180 ARG A C 1
ATOM 1323 O O . ARG A 1 180 ? 4.135 -7.186 -8.888 1.00 98.00 180 ARG A O 1
ATOM 1330 N N . PRO A 1 181 ? 2.257 -8.381 -9.180 1.00 97.44 181 PRO A N 1
ATOM 1331 C CA . PRO A 1 181 ? 2.184 -8.841 -7.790 1.00 97.44 181 PRO A CA 1
ATOM 1332 C C . PRO A 1 181 ? 3.470 -9.550 -7.339 1.00 97.44 181 PRO A C 1
ATOM 1334 O O . PRO A 1 181 ? 4.129 -10.200 -8.153 1.00 97.44 181 PRO A O 1
ATOM 1337 N N . CYS A 1 182 ? 3.822 -9.473 -6.055 1.00 96.94 182 CYS A N 1
ATOM 1338 C CA . CYS A 1 182 ? 5.144 -9.902 -5.576 1.00 96.94 182 CYS A CA 1
ATOM 1339 C C . CYS A 1 182 ? 5.409 -11.415 -5.661 1.00 96.94 182 CYS A C 1
ATOM 1341 O O . CYS A 1 182 ? 6.561 -11.842 -5.693 1.00 96.94 182 CYS A O 1
ATOM 1343 N N . ASN A 1 183 ? 4.361 -12.237 -5.767 1.00 96.94 183 ASN A N 1
ATOM 1344 C CA . ASN A 1 183 ? 4.491 -13.665 -6.075 1.00 96.94 183 ASN A CA 1
ATOM 1345 C C . ASN A 1 183 ? 4.726 -13.963 -7.566 1.00 96.94 183 ASN A C 1
ATOM 1347 O O . ASN A 1 183 ? 5.104 -15.082 -7.904 1.00 96.94 183 ASN A O 1
ATOM 1351 N N . VAL A 1 184 ? 4.469 -13.000 -8.452 1.00 97.69 184 VAL A N 1
ATOM 1352 C CA . VAL A 1 184 ? 4.713 -13.102 -9.898 1.00 97.69 184 VAL A CA 1
ATOM 1353 C C . VAL A 1 184 ? 6.054 -12.473 -10.254 1.00 97.69 184 VAL A C 1
ATOM 1355 O O . VAL A 1 184 ? 6.819 -13.057 -11.014 1.00 97.69 184 VAL A O 1
ATOM 1358 N N . ASP A 1 185 ? 6.339 -11.299 -9.693 1.00 97.62 185 ASP A N 1
ATOM 1359 C CA . ASP A 1 185 ? 7.603 -10.596 -9.866 1.00 97.62 185 ASP A CA 1
ATOM 1360 C C . ASP A 1 185 ? 8.143 -10.137 -8.504 1.00 97.62 185 ASP A C 1
ATOM 1362 O O . ASP A 1 185 ? 7.686 -9.123 -7.967 1.00 97.62 185 ASP A O 1
ATOM 1366 N N . PRO A 1 186 ? 9.113 -10.863 -7.925 1.00 96.75 186 PRO A N 1
ATOM 1367 C CA . PRO A 1 186 ? 9.641 -10.552 -6.601 1.00 96.75 186 PRO A CA 1
ATOM 1368 C C . PRO A 1 186 ? 10.593 -9.347 -6.599 1.00 96.75 186 PRO A C 1
ATOM 1370 O O . PRO A 1 186 ? 11.039 -8.923 -5.528 1.00 96.75 186 PRO A O 1
ATOM 1373 N N . ARG A 1 187 ? 10.947 -8.794 -7.769 1.00 96.81 187 ARG A N 1
ATOM 1374 C CA . ARG A 1 187 ? 11.927 -7.711 -7.877 1.00 96.81 187 ARG A CA 1
ATOM 1375 C C . ARG A 1 187 ? 11.434 -6.451 -7.169 1.00 96.81 187 ARG A C 1
ATOM 1377 O O . ARG A 1 187 ? 10.312 -5.979 -7.379 1.00 96.81 187 ARG A O 1
ATOM 1384 N N . GLY A 1 188 ? 12.296 -5.908 -6.312 1.00 95.75 188 GLY A N 1
ATOM 1385 C CA . GLY A 1 188 ? 12.031 -4.693 -5.546 1.00 95.75 188 GLY A CA 1
ATOM 1386 C C . GLY A 1 188 ? 10.982 -4.823 -4.436 1.00 95.75 188 GLY A C 1
ATOM 1387 O O . GLY A 1 188 ? 10.736 -3.835 -3.750 1.00 95.75 188 GLY A O 1
ATOM 1388 N N . CYS A 1 189 ? 10.362 -5.991 -4.232 1.00 95.81 189 CYS A N 1
ATOM 1389 C CA . CYS A 1 189 ? 9.373 -6.183 -3.169 1.00 95.81 189 CYS A CA 1
ATOM 1390 C C . CYS A 1 189 ? 10.024 -6.050 -1.783 1.00 95.81 189 CYS A C 1
ATOM 1392 O O . CYS A 1 189 ? 11.088 -6.621 -1.512 1.00 95.81 189 CYS A O 1
ATOM 1394 N N . ILE A 1 190 ? 9.387 -5.291 -0.890 1.00 94.38 190 ILE A N 1
ATOM 1395 C CA . ILE A 1 190 ? 9.945 -4.941 0.419 1.00 94.38 190 ILE A CA 1
ATOM 1396 C C . ILE A 1 190 ? 9.300 -5.836 1.483 1.00 94.38 190 ILE A C 1
ATOM 1398 O O . ILE A 1 190 ? 8.115 -5.766 1.766 1.00 94.38 190 ILE A O 1
ATOM 1402 N N . LYS A 1 191 ? 10.085 -6.735 2.080 1.00 90.88 191 LYS A N 1
ATOM 1403 C CA . LYS A 1 191 ? 9.526 -7.768 2.965 1.00 90.88 191 LYS A CA 1
ATOM 1404 C C . LYS A 1 191 ? 8.817 -7.171 4.185 1.00 90.88 191 LYS A C 1
ATOM 1406 O O . LYS A 1 191 ? 9.423 -6.420 4.949 1.00 90.88 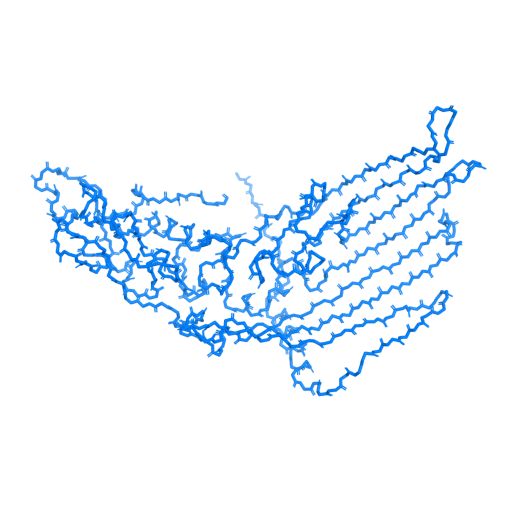191 LYS A O 1
ATOM 1411 N N . GLY A 1 192 ? 7.575 -7.577 4.415 1.00 88.69 192 GLY A N 1
ATOM 1412 C CA . GLY A 1 192 ? 6.726 -7.096 5.501 1.00 88.69 192 GLY A CA 1
ATOM 1413 C C . GLY A 1 192 ? 6.128 -5.704 5.277 1.00 88.69 192 GLY A C 1
ATOM 1414 O O . GLY A 1 192 ? 5.524 -5.174 6.212 1.00 88.69 192 GLY A O 1
ATOM 1415 N N . TYR A 1 193 ? 6.309 -5.107 4.094 1.00 90.62 193 TYR A N 1
ATOM 1416 C CA . TYR A 1 193 ? 5.720 -3.826 3.717 1.00 90.62 193 TYR A CA 1
ATOM 1417 C C . TYR A 1 193 ? 5.715 -3.633 2.192 1.00 90.62 193 TYR A C 1
ATOM 1419 O O . TYR A 1 193 ? 6.774 -3.472 1.615 1.00 90.62 193 TYR A O 1
ATOM 1427 N N . MET A 1 194 ? 4.555 -3.539 1.533 1.00 92.31 194 MET A N 1
ATOM 1428 C CA . MET A 1 194 ? 4.466 -3.460 0.054 1.00 92.31 194 MET A CA 1
ATOM 1429 C C . MET A 1 194 ? 4.994 -4.716 -0.674 1.00 92.31 194 MET A C 1
ATOM 1431 O O . MET A 1 194 ? 5.578 -4.620 -1.755 1.00 92.31 194 MET A O 1
ATOM 1435 N N . ASP A 1 195 ? 4.812 -5.892 -0.077 1.00 94.44 195 ASP A N 1
ATOM 1436 C CA . ASP A 1 195 ? 5.154 -7.201 -0.641 1.00 94.44 195 ASP A CA 1
ATOM 1437 C C . ASP A 1 195 ? 3.938 -8.099 -0.895 1.00 94.44 195 ASP A C 1
ATOM 1439 O O . ASP A 1 195 ? 4.080 -9.320 -0.969 1.00 94.44 195 ASP A O 1
ATOM 1443 N N . ALA A 1 196 ? 2.757 -7.500 -1.058 1.00 94.81 196 ALA A N 1
ATOM 1444 C CA . ALA A 1 196 ? 1.512 -8.228 -1.215 1.00 94.81 196 ALA A CA 1
ATOM 1445 C C . ALA A 1 196 ? 1.534 -9.113 -2.467 1.00 94.81 196 ALA A C 1
ATOM 1447 O O . ALA A 1 196 ? 1.840 -8.671 -3.592 1.00 94.81 196 ALA A O 1
ATOM 1448 N N . ASP A 1 197 ? 1.174 -10.376 -2.269 1.00 95.69 197 ASP A N 1
ATOM 1449 C CA . ASP A 1 197 ? 0.896 -11.291 -3.360 1.00 95.69 197 ASP A CA 1
ATOM 1450 C C . ASP A 1 197 ? -0.457 -10.980 -4.021 1.00 95.69 197 ASP A C 1
ATOM 1452 O O . ASP A 1 197 ? -1.235 -10.137 -3.579 1.00 95.69 197 ASP A O 1
ATOM 1456 N N . LEU A 1 198 ? -0.735 -11.632 -5.146 1.00 95.62 198 LEU A N 1
ATOM 1457 C CA . LEU A 1 198 ? -1.979 -11.394 -5.871 1.00 95.62 198 LEU A CA 1
ATOM 1458 C C . LEU A 1 198 ? -3.246 -11.694 -5.052 1.00 95.62 198 LEU A C 1
ATOM 1460 O O . LEU A 1 198 ? -4.263 -11.035 -5.261 1.00 95.62 198 LEU A O 1
ATOM 1464 N N . ASP A 1 199 ? -3.215 -12.696 -4.178 1.00 94.62 199 ASP A N 1
ATOM 1465 C CA . ASP A 1 199 ? -4.383 -13.052 -3.378 1.00 94.62 199 ASP A CA 1
ATOM 1466 C C . ASP A 1 199 ? -4.572 -12.040 -2.243 1.00 94.62 199 ASP A C 1
ATOM 1468 O O . ASP A 1 199 ? -5.698 -11.624 -2.002 1.00 94.62 199 ASP A O 1
ATOM 1472 N N . GLU A 1 200 ? -3.498 -11.552 -1.624 1.00 94.38 200 GLU A N 1
ATOM 1473 C CA . GLU A 1 200 ? -3.539 -10.461 -0.641 1.00 94.38 200 GLU A CA 1
ATOM 1474 C C . GLU A 1 200 ? -4.025 -9.144 -1.259 1.00 94.38 200 GLU A C 1
ATOM 1476 O O . GLU A 1 200 ? -4.758 -8.394 -0.620 1.00 94.38 200 GLU A O 1
ATOM 1481 N N . LEU A 1 201 ? -3.681 -8.871 -2.522 1.00 94.31 201 LEU A N 1
ATOM 1482 C CA . LEU A 1 201 ? -4.218 -7.725 -3.261 1.00 94.31 201 LEU A CA 1
ATOM 1483 C C . LEU A 1 201 ? -5.727 -7.845 -3.516 1.00 94.31 201 LEU A C 1
ATOM 1485 O O . LEU A 1 201 ? -6.453 -6.859 -3.413 1.00 94.31 201 LEU A O 1
ATOM 1489 N N . ARG A 1 202 ? -6.208 -9.051 -3.836 1.00 94.12 202 ARG A N 1
ATOM 1490 C CA . ARG A 1 202 ? -7.637 -9.327 -4.053 1.00 94.12 202 ARG A CA 1
ATOM 1491 C C . ARG A 1 202 ? -8.418 -9.325 -2.749 1.00 94.12 202 ARG A C 1
ATOM 1493 O O . ARG A 1 202 ? -9.532 -8.821 -2.715 1.00 94.12 202 ARG A O 1
ATOM 1500 N N . TYR A 1 203 ? -7.845 -9.892 -1.696 1.00 93.75 203 TYR A N 1
ATOM 1501 C CA . TYR A 1 203 ? -8.497 -10.198 -0.428 1.00 93.75 203 TYR A CA 1
ATOM 1502 C C . TYR A 1 203 ? -7.785 -9.501 0.733 1.00 93.75 203 TYR A C 1
ATOM 1504 O O . TYR A 1 203 ? -7.377 -10.144 1.699 1.00 93.75 203 TYR A O 1
ATOM 1512 N N . GLY A 1 204 ? -7.653 -8.174 0.658 1.00 90.12 204 GLY A N 1
ATOM 1513 C CA . GLY A 1 204 ? -6.828 -7.397 1.594 1.00 90.12 204 GLY A CA 1
ATOM 1514 C C . GLY A 1 204 ? -7.173 -7.556 3.080 1.00 90.12 204 GLY A C 1
ATOM 1515 O O . GLY A 1 204 ? -6.300 -7.370 3.924 1.00 90.12 204 GLY A O 1
ATOM 1516 N N . ASP A 1 205 ? -8.411 -7.936 3.415 1.00 91.81 205 ASP A N 1
ATOM 1517 C CA . ASP A 1 205 ? -8.831 -8.181 4.802 1.00 91.81 205 ASP A CA 1
ATOM 1518 C C . ASP A 1 205 ? -8.386 -9.568 5.338 1.00 91.81 205 ASP A C 1
ATOM 1520 O O . ASP A 1 205 ? -8.240 -9.762 6.547 1.00 91.81 205 ASP A O 1
ATOM 1524 N N . PHE A 1 206 ? -8.126 -10.548 4.466 1.00 91.94 206 PHE A N 1
ATOM 1525 C CA . PHE A 1 206 ? -7.698 -11.896 4.856 1.00 91.94 206 PHE A CA 1
ATOM 1526 C C . PHE A 1 206 ? -6.178 -12.023 4.811 1.00 91.94 206 PHE A C 1
ATOM 1528 O O . PHE A 1 206 ? -5.599 -12.555 3.869 1.00 91.94 206 PHE A O 1
ATOM 1535 N N . ASN A 1 207 ? -5.539 -11.543 5.871 1.00 89.62 207 ASN A N 1
ATOM 1536 C CA . ASN A 1 207 ? -4.088 -11.531 6.009 1.00 89.62 207 ASN A CA 1
ATOM 1537 C C . ASN A 1 207 ? -3.640 -12.049 7.388 1.00 89.62 207 ASN A C 1
ATOM 1539 O O . ASN A 1 207 ? -4.456 -12.377 8.258 1.00 89.62 207 ASN A O 1
ATOM 1543 N N . ASP A 1 208 ? -2.327 -12.069 7.620 1.00 89.25 208 ASP A N 1
ATOM 1544 C CA . ASP A 1 208 ? -1.707 -12.505 8.882 1.00 89.25 208 ASP A CA 1
ATOM 1545 C C . ASP A 1 208 ? -2.120 -11.676 10.117 1.00 89.25 208 ASP A C 1
ATOM 1547 O O . ASP A 1 208 ? -1.853 -12.075 11.253 1.00 89.25 208 ASP A O 1
ATOM 1551 N N . ARG A 1 209 ? -2.748 -10.508 9.924 1.00 89.94 209 ARG A N 1
ATOM 1552 C CA . ARG A 1 209 ? -3.266 -9.635 10.991 1.00 89.94 209 ARG A CA 1
ATOM 1553 C C . ARG A 1 209 ? -4.757 -9.826 11.268 1.00 89.94 209 ARG A C 1
ATOM 1555 O O . ARG A 1 209 ? -5.252 -9.190 12.195 1.00 89.94 209 ARG A O 1
ATOM 1562 N N . LEU A 1 210 ? -5.437 -10.712 10.532 1.00 91.94 210 LEU A N 1
ATOM 1563 C CA . LEU A 1 210 ? -6.876 -10.972 10.654 1.00 91.94 210 LEU A CA 1
ATOM 1564 C C . LEU A 1 210 ? -7.709 -9.693 10.477 1.00 91.94 210 LEU A C 1
ATOM 1566 O O . LEU A 1 210 ? -8.630 -9.440 11.246 1.00 91.94 210 LEU A O 1
ATOM 1570 N N . ASP A 1 211 ? -7.385 -8.875 9.473 1.00 93.06 211 ASP A N 1
ATOM 1571 C CA . ASP A 1 211 ? -8.063 -7.589 9.249 1.00 93.06 211 ASP A CA 1
ATOM 1572 C C . ASP A 1 211 ? -9.558 -7.709 8.928 1.00 93.06 211 ASP A C 1
ATOM 1574 O O . ASP A 1 211 ? -10.287 -6.725 9.069 1.00 93.06 211 ASP A O 1
ATOM 1578 N N . PHE A 1 212 ? -10.026 -8.909 8.574 1.00 93.69 212 PHE A N 1
ATOM 1579 C CA . PHE A 1 212 ? -11.448 -9.219 8.482 1.00 93.69 212 PHE A CA 1
ATOM 1580 C C . PHE A 1 212 ? -12.172 -9.026 9.821 1.00 93.69 212 PHE A C 1
ATOM 1582 O O . PHE A 1 212 ? -13.350 -8.690 9.831 1.00 93.69 212 PHE A O 1
ATOM 1589 N N . LEU A 1 213 ? -11.485 -9.205 10.955 1.00 95.69 213 LEU A N 1
ATOM 1590 C CA . LEU A 1 213 ? -11.950 -8.756 12.262 1.00 95.69 213 LEU A CA 1
ATOM 1591 C C . LEU A 1 213 ? -11.550 -7.291 12.398 1.00 95.69 213 LEU A C 1
ATOM 1593 O O . LEU A 1 213 ? -10.451 -6.972 12.861 1.00 95.69 213 LEU A O 1
ATOM 1597 N N . ARG A 1 214 ? -12.416 -6.385 11.945 1.00 94.69 214 ARG A N 1
ATOM 1598 C CA . ARG A 1 214 ? -12.134 -4.955 12.042 1.00 94.69 214 ARG A CA 1
ATOM 1599 C C . ARG A 1 214 ? -12.095 -4.547 13.493 1.00 94.69 214 ARG A C 1
ATOM 1601 O O . ARG A 1 214 ? -11.050 -4.130 13.969 1.00 94.69 214 ARG A O 1
ATOM 1608 N N . GLU A 1 215 ? -13.188 -4.745 14.205 1.00 96.00 215 GLU A N 1
ATOM 1609 C CA . GLU A 1 215 ? -13.286 -4.371 15.607 1.00 96.00 215 GLU A CA 1
ATOM 1610 C C . GLU A 1 215 ? -13.759 -5.560 16.424 1.00 96.00 215 GLU A C 1
ATOM 1612 O O . GLU A 1 215 ? -14.534 -6.393 15.958 1.00 96.00 215 GLU A O 1
ATOM 1617 N N . PHE A 1 216 ? -13.223 -5.668 17.629 1.00 97.50 216 PHE A N 1
ATOM 1618 C CA . PHE A 1 216 ? -13.668 -6.607 18.638 1.00 97.50 216 PHE A CA 1
ATOM 1619 C C . PHE A 1 216 ? -13.179 -6.121 19.989 1.00 97.50 216 PHE A C 1
ATOM 1621 O O . PHE A 1 216 ? -11.999 -6.277 20.325 1.00 97.50 216 PHE A O 1
ATOM 1628 N N . TYR A 1 217 ? -14.066 -5.495 20.745 1.00 97.25 217 TYR A N 1
ATOM 1629 C CA . TYR A 1 217 ? -13.716 -4.910 22.026 1.00 97.25 217 TYR A CA 1
ATOM 1630 C C . TYR A 1 217 ? -14.850 -5.040 23.027 1.00 97.25 217 TYR A C 1
ATOM 1632 O O . TYR A 1 217 ? -16.030 -5.129 22.683 1.00 97.25 217 TYR A O 1
ATOM 1640 N N . ILE A 1 218 ? -14.448 -5.038 24.289 1.00 96.31 218 ILE A N 1
ATOM 1641 C CA . ILE A 1 218 ? -15.348 -4.822 25.408 1.00 96.31 218 ILE A CA 1
ATOM 1642 C C . ILE A 1 218 ? -15.242 -3.368 25.841 1.00 96.31 218 ILE A C 1
ATOM 1644 O O . ILE A 1 218 ? -14.155 -2.787 25.806 1.00 96.31 218 ILE A O 1
ATOM 1648 N N . ASP A 1 219 ? -16.364 -2.798 26.239 1.00 94.94 219 ASP A N 1
ATOM 1649 C CA . ASP A 1 219 ? -16.460 -1.449 26.782 1.00 94.94 219 ASP A CA 1
ATOM 1650 C C . ASP A 1 219 ? -17.226 -1.534 28.099 1.00 94.94 219 ASP A C 1
ATOM 1652 O O . ASP A 1 219 ? -18.273 -2.178 28.157 1.00 94.94 219 ASP A O 1
ATOM 1656 N N . GLY A 1 220 ? -16.685 -0.966 29.168 1.00 93.75 220 GLY A N 1
ATOM 1657 C CA . GLY A 1 220 ? -17.324 -0.980 30.471 1.00 93.75 220 GLY A CA 1
ATOM 1658 C C . GLY A 1 220 ? -17.096 0.313 31.235 1.00 93.75 220 GLY A C 1
ATOM 1659 O O . GLY A 1 220 ? -15.992 0.850 31.236 1.00 93.75 220 GLY A O 1
ATOM 1660 N N . ALA A 1 221 ? -18.126 0.778 31.930 1.00 92.38 221 ALA A N 1
ATOM 1661 C CA . ALA A 1 221 ? -18.066 1.928 32.821 1.00 92.38 221 ALA A CA 1
ATOM 1662 C C . ALA A 1 221 ? -18.124 1.454 34.274 1.00 92.38 221 ALA A C 1
ATOM 1664 O O . ALA A 1 221 ? -19.033 0.719 34.662 1.00 92.38 221 ALA A O 1
ATOM 1665 N N . ILE A 1 222 ? -17.135 1.841 35.075 1.00 91.75 222 ILE A N 1
ATOM 1666 C CA . ILE A 1 222 ? -17.097 1.565 36.512 1.00 91.75 222 ILE A CA 1
ATOM 1667 C C . ILE A 1 222 ? -17.420 2.871 37.238 1.00 91.75 222 ILE A C 1
ATOM 1669 O O . ILE A 1 222 ? -16.660 3.830 37.083 1.00 91.75 222 ILE A O 1
ATOM 1673 N N . PRO A 1 223 ? -18.492 2.937 38.042 1.00 88.88 223 PRO A N 1
ATOM 1674 C CA . PRO A 1 223 ? -18.742 4.099 38.880 1.00 88.88 223 PRO A CA 1
ATOM 1675 C C . PRO A 1 223 ? -17.647 4.203 39.946 1.00 88.88 223 PRO A C 1
ATOM 1677 O O . PRO A 1 223 ? -17.348 3.242 40.660 1.00 88.88 223 PRO A O 1
ATOM 1680 N N . VAL A 1 224 ? -17.035 5.376 40.050 1.00 85.62 224 VAL A N 1
ATOM 1681 C CA . VAL A 1 224 ? -15.984 5.690 41.021 1.00 85.62 224 VAL A CA 1
ATOM 1682 C C . VAL A 1 224 ? -16.472 6.841 41.897 1.00 85.62 224 VAL A C 1
ATOM 1684 O O . VAL A 1 224 ? -17.064 7.802 41.424 1.00 85.62 224 VAL A O 1
ATOM 1687 N N . GLY A 1 225 ? -16.278 6.732 43.210 1.00 75.75 225 GLY A N 1
ATOM 1688 C CA . GLY A 1 225 ? -16.730 7.761 44.149 1.00 75.75 225 GLY A CA 1
ATOM 1689 C C . GLY A 1 225 ? -18.256 7.904 44.263 1.00 75.75 225 GLY A C 1
ATOM 1690 O O . GLY A 1 225 ? -19.025 7.018 43.897 1.00 75.75 225 GLY A O 1
ATOM 1691 N N . SER A 1 226 ? -18.688 9.024 44.846 1.00 71.31 226 SER A N 1
ATOM 1692 C CA . SER A 1 226 ? -20.079 9.249 45.282 1.00 71.31 226 SER A CA 1
ATOM 1693 C C . SER A 1 226 ? -20.861 10.230 44.400 1.00 71.31 226 SER A C 1
ATOM 1695 O O . SER A 1 226 ? -22.056 10.414 44.616 1.00 71.31 226 SER A O 1
ATOM 1697 N N . SER A 1 227 ? -20.192 10.883 43.445 1.00 70.75 227 SER A N 1
ATOM 1698 C CA . SER A 1 227 ? -20.696 12.082 42.751 1.00 70.75 227 SER A CA 1
ATOM 1699 C C . SER A 1 227 ? -20.808 11.908 41.231 1.00 70.75 227 SER A C 1
ATOM 1701 O O . SER A 1 227 ? -20.643 12.871 40.491 1.00 70.75 227 SER A O 1
ATOM 1703 N N . GLY A 1 228 ? -21.066 10.684 40.756 1.00 76.06 228 GLY A N 1
ATOM 1704 C CA . GLY A 1 228 ? -21.254 10.400 39.325 1.00 76.06 228 GLY A CA 1
ATOM 1705 C C . GLY A 1 228 ? -19.965 10.365 38.498 1.00 76.06 228 GLY A C 1
ATOM 1706 O O . GLY A 1 228 ? -20.021 10.558 37.289 1.00 76.06 228 GLY A O 1
ATOM 1707 N N . GLN A 1 229 ? -18.811 10.139 39.136 1.00 87.12 229 GLN A N 1
ATOM 1708 C CA . GLN A 1 229 ? -17.546 9.949 38.423 1.00 87.12 229 GLN A CA 1
ATOM 1709 C C . GLN A 1 229 ? -17.517 8.531 37.854 1.00 87.12 229 GLN A C 1
ATOM 1711 O O . GLN A 1 229 ? -17.987 7.581 38.487 1.00 87.12 229 GLN A O 1
ATOM 1716 N N . GLU A 1 230 ? -16.939 8.370 36.670 1.00 89.44 230 GLU A N 1
ATOM 1717 C CA . GLU A 1 230 ? -16.901 7.079 35.986 1.00 89.44 230 GLU A CA 1
ATOM 1718 C C . GLU A 1 230 ? -15.527 6.821 35.381 1.00 89.44 230 GLU A C 1
ATOM 1720 O O . GLU A 1 230 ? -14.926 7.691 34.748 1.00 89.44 230 GLU A O 1
ATOM 1725 N N . LEU A 1 231 ? -15.035 5.598 35.566 1.00 91.56 231 LEU A N 1
ATOM 1726 C CA . LEU A 1 231 ? -13.879 5.068 34.862 1.00 91.56 231 LEU A CA 1
ATOM 1727 C C . LEU A 1 231 ? -14.377 4.191 33.713 1.00 91.56 231 LEU A C 1
ATOM 1729 O O . LEU A 1 231 ? -14.803 3.055 33.924 1.00 91.56 231 LEU A O 1
ATOM 1733 N N . GLY A 1 232 ? -14.302 4.725 32.499 1.00 93.75 232 GLY A N 1
ATOM 1734 C CA . GLY A 1 232 ? -14.500 3.983 31.264 1.00 93.75 232 GLY A CA 1
ATOM 1735 C C . GLY A 1 232 ? -13.275 3.134 30.939 1.00 93.75 232 GLY A C 1
ATOM 1736 O O . GLY A 1 232 ? -12.137 3.604 31.003 1.00 93.75 232 GLY A O 1
ATOM 1737 N N . ILE A 1 233 ? -13.507 1.878 30.581 1.00 94.94 233 ILE A N 1
ATOM 1738 C CA . ILE A 1 233 ? -12.488 0.914 30.180 1.00 94.94 233 ILE A CA 1
ATOM 1739 C C . ILE A 1 233 ? -12.915 0.314 28.853 1.00 94.94 233 ILE A C 1
ATOM 1741 O O . ILE A 1 233 ? -13.932 -0.370 28.776 1.00 94.94 233 ILE A O 1
ATOM 1745 N N . ARG A 1 234 ? -12.090 0.492 27.824 1.00 96.19 234 ARG A N 1
ATOM 1746 C CA . ARG A 1 234 ? -12.273 -0.170 26.535 1.00 96.19 234 ARG A CA 1
ATOM 1747 C C . ARG A 1 234 ? -11.055 -1.007 26.196 1.00 96.19 234 ARG A C 1
ATOM 1749 O O . ARG A 1 234 ? -9.945 -0.485 26.083 1.00 96.19 234 ARG A O 1
ATOM 1756 N N . LEU A 1 235 ? -11.253 -2.307 26.018 1.00 97.69 235 LEU A N 1
ATOM 1757 C CA . LEU A 1 235 ? -10.180 -3.262 25.758 1.00 97.69 235 LEU A CA 1
ATOM 1758 C C . LEU A 1 235 ? -10.511 -4.121 24.544 1.00 97.69 235 LEU A C 1
ATOM 1760 O O . LEU A 1 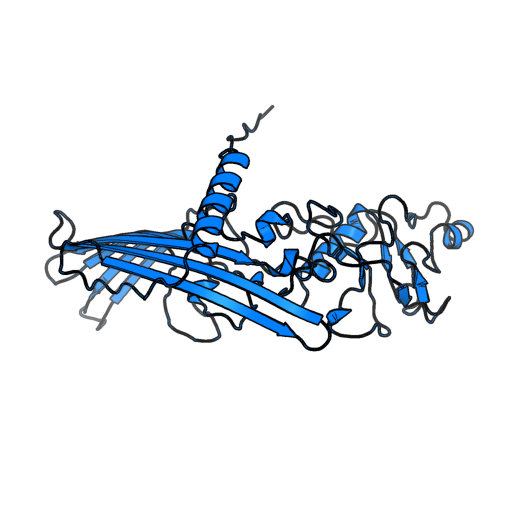235 ? -11.540 -4.790 24.505 1.00 97.69 235 LEU A O 1
ATOM 1764 N N . GLY A 1 236 ? -9.589 -4.164 23.588 1.00 97.62 236 GLY A N 1
ATOM 1765 C CA . GLY A 1 236 ? -9.699 -5.028 22.420 1.00 97.62 236 GLY A CA 1
ATOM 1766 C C . GLY A 1 236 ? -9.180 -4.357 21.161 1.00 97.62 236 GLY A C 1
ATOM 1767 O O . GLY A 1 236 ? -8.419 -3.391 21.224 1.00 97.62 236 GLY A O 1
ATOM 1768 N N . ARG A 1 237 ? -9.581 -4.893 20.012 1.00 96.69 237 ARG A N 1
ATOM 1769 C CA . ARG A 1 237 ? -9.270 -4.335 18.701 1.00 96.69 237 ARG A CA 1
ATOM 1770 C C . ARG A 1 237 ? -10.281 -3.247 18.363 1.00 96.69 237 ARG A C 1
ATOM 1772 O O . ARG A 1 237 ? -11.467 -3.534 18.250 1.00 96.69 237 ARG A O 1
ATOM 1779 N N . GLN A 1 238 ? -9.813 -2.014 18.235 1.00 94.38 238 GLN A N 1
ATOM 1780 C CA . GLN A 1 238 ? -10.677 -0.834 18.197 1.00 94.38 238 GLN A CA 1
ATOM 1781 C C . GLN A 1 238 ? -10.037 0.317 17.413 1.00 94.38 238 GLN A C 1
ATOM 1783 O O . GLN A 1 238 ? -8.813 0.359 17.209 1.00 94.38 238 GLN A O 1
ATOM 1788 N N . GLN A 1 239 ? -10.862 1.273 17.002 1.00 91.38 239 GLN A N 1
ATOM 1789 C CA . GLN A 1 239 ? -10.419 2.590 16.551 1.00 91.38 239 GLN A CA 1
ATOM 1790 C C . GLN A 1 239 ? -10.657 3.624 17.656 1.00 91.38 239 GLN A C 1
ATOM 1792 O O . GLN A 1 239 ? -11.743 3.681 18.227 1.00 91.38 239 GLN A O 1
ATOM 1797 N N . ILE A 1 240 ? -9.653 4.452 17.955 1.00 87.62 240 ILE A N 1
ATOM 1798 C CA . ILE A 1 240 ? -9.783 5.525 18.947 1.00 87.62 240 ILE A CA 1
ATOM 1799 C C . ILE A 1 240 ? -9.791 6.861 18.215 1.00 87.62 240 ILE A C 1
ATOM 1801 O O . ILE A 1 240 ? -8.865 7.194 17.474 1.00 87.62 240 ILE A O 1
ATOM 1805 N N . VAL A 1 241 ? -10.864 7.622 18.421 1.00 82.81 241 VAL A N 1
ATOM 1806 C CA . VAL A 1 241 ? -11.144 8.864 17.701 1.00 82.81 241 VAL A CA 1
ATOM 1807 C C . VAL A 1 241 ? -11.483 9.954 18.714 1.00 82.81 241 VAL A C 1
ATOM 1809 O O . VAL A 1 241 ? -12.518 9.894 19.368 1.00 82.81 241 VAL A O 1
ATOM 1812 N N . TRP A 1 242 ? -10.619 10.964 18.833 1.00 78.94 242 TRP A N 1
ATOM 1813 C CA . TRP A 1 242 ? -10.801 12.094 19.762 1.00 78.94 242 TRP A CA 1
ATOM 1814 C C . TRP A 1 242 ? -11.480 13.320 19.134 1.00 78.94 242 TRP A C 1
ATOM 1816 O O . TRP A 1 242 ? -11.622 14.356 19.777 1.00 78.94 242 TRP A O 1
ATOM 1826 N N . GLY A 1 243 ? -11.887 13.238 17.868 1.00 64.06 243 GLY A N 1
ATOM 1827 C CA . GLY A 1 243 ? -12.536 14.335 17.159 1.00 64.06 243 GLY A CA 1
ATOM 1828 C C . GLY A 1 243 ? -13.059 13.898 15.797 1.00 64.06 243 GLY A C 1
ATOM 1829 O O . GLY A 1 243 ? -12.590 12.915 15.227 1.00 64.06 243 GLY A O 1
ATOM 1830 N N . ARG A 1 244 ? -14.049 14.625 15.276 1.00 55.59 244 ARG A N 1
ATOM 1831 C CA . ARG A 1 244 ? -14.608 14.401 13.939 1.00 55.59 244 ARG A CA 1
ATOM 1832 C C . ARG A 1 244 ? -14.150 15.524 13.017 1.00 55.59 244 ARG A C 1
ATOM 1834 O O . ARG A 1 244 ? -14.564 16.666 13.187 1.00 55.59 244 ARG A O 1
ATOM 1841 N N . THR A 1 245 ? -13.303 15.187 12.058 1.00 52.94 245 THR A N 1
ATOM 1842 C CA . THR A 1 245 ? -12.863 16.066 10.972 1.00 52.94 245 THR A CA 1
ATOM 1843 C C . THR A 1 245 ? -12.851 15.249 9.682 1.00 52.94 245 THR A C 1
ATOM 1845 O O . THR A 1 245 ? -12.438 14.095 9.692 1.00 52.94 245 THR A O 1
ATOM 1848 N N . ASP A 1 246 ? -13.351 15.836 8.594 1.00 55.62 246 ASP A N 1
ATOM 1849 C CA . ASP A 1 246 ? -13.667 15.121 7.345 1.00 55.62 246 ASP A CA 1
ATOM 1850 C C . ASP A 1 246 ? -12.405 14.750 6.534 1.00 55.62 246 ASP A C 1
ATOM 1852 O O . ASP A 1 246 ? -12.284 13.645 6.022 1.00 55.62 246 ASP A O 1
ATOM 1856 N N . LEU A 1 247 ? -11.396 15.637 6.489 1.00 60.84 247 LEU A N 1
ATOM 1857 C CA . LEU A 1 247 ? -10.241 15.479 5.584 1.00 60.84 247 LEU A CA 1
ATOM 1858 C C . LEU A 1 247 ? -8.870 15.352 6.269 1.00 60.84 247 LEU A C 1
ATOM 1860 O O . LEU A 1 247 ? -7.913 14.869 5.666 1.00 60.84 247 LEU A O 1
ATOM 1864 N N . PHE A 1 248 ? -8.729 15.803 7.514 1.00 66.56 248 PHE A N 1
ATOM 1865 C CA . PHE A 1 248 ? -7.443 15.795 8.213 1.00 66.56 248 PHE A CA 1
ATOM 1866 C C . PHE A 1 248 ? -7.592 15.242 9.620 1.00 66.56 248 PHE A C 1
ATOM 1868 O O . PHE A 1 248 ? -8.609 15.436 10.274 1.00 66.56 248 PHE A O 1
ATOM 1875 N N . ARG A 1 249 ? -6.553 14.554 10.084 1.00 73.31 249 ARG A N 1
ATOM 1876 C CA . ARG A 1 249 ? -6.478 13.905 11.392 1.00 73.31 249 ARG A CA 1
ATOM 1877 C C . ARG A 1 249 ? -5.482 14.675 12.238 1.00 73.31 249 ARG A C 1
ATOM 1879 O O . ARG A 1 249 ? -4.323 14.784 11.843 1.00 73.31 249 ARG A O 1
ATOM 1886 N N . VAL A 1 250 ? -5.928 15.254 13.349 1.00 67.44 250 VAL A N 1
ATOM 1887 C CA . VAL A 1 250 ? -5.047 16.058 14.217 1.00 67.44 250 VAL A CA 1
ATOM 1888 C C . VAL A 1 250 ? -4.554 15.226 15.389 1.00 67.44 250 VAL A C 1
ATOM 1890 O O . VAL A 1 250 ? -3.353 15.111 15.610 1.00 67.44 250 VAL A O 1
ATOM 1893 N N . LEU A 1 251 ? -5.487 14.636 16.135 1.00 73.00 251 LEU A N 1
ATOM 1894 C CA . LEU A 1 251 ? -5.191 13.954 17.396 1.00 73.00 251 LEU A CA 1
ATOM 1895 C C . LEU A 1 251 ? -5.258 12.432 17.264 1.00 73.00 251 LEU A C 1
ATOM 1897 O O . LEU A 1 251 ? -4.574 11.713 17.981 1.00 73.00 251 LEU A O 1
ATOM 1901 N N . ASP A 1 252 ? -6.029 11.920 16.310 1.00 71.75 252 ASP A N 1
ATOM 1902 C CA . ASP A 1 252 ? -6.285 10.497 16.110 1.00 71.75 252 ASP A CA 1
ATOM 1903 C C . ASP A 1 252 ? -5.170 9.778 15.337 1.00 71.75 252 ASP A C 1
ATOM 1905 O O . ASP A 1 252 ? -5.435 8.783 14.689 1.00 71.75 252 ASP A O 1
ATOM 1909 N N . VAL A 1 253 ? -3.907 10.213 15.417 1.00 80.69 253 VAL A N 1
ATOM 1910 C CA . VAL A 1 253 ? -2.767 9.642 14.655 1.00 80.69 253 VAL A CA 1
ATOM 1911 C C . VAL A 1 253 ? -2.407 8.202 15.079 1.00 80.69 253 VAL A C 1
ATOM 1913 O O . VAL A 1 253 ? -1.671 7.510 14.379 1.00 80.69 253 VAL A O 1
ATOM 1916 N N . ILE A 1 254 ? -2.953 7.711 16.197 1.00 87.88 254 ILE A N 1
ATOM 1917 C CA . ILE A 1 254 ? -2.608 6.402 16.773 1.00 87.88 254 ILE A CA 1
ATOM 1918 C C . ILE A 1 254 ? -2.994 5.208 15.885 1.00 87.88 254 ILE A C 1
ATOM 1920 O O . ILE A 1 254 ? -2.264 4.217 15.835 1.00 87.88 254 ILE A O 1
ATOM 1924 N N . ASN A 1 255 ? -4.119 5.295 15.169 1.00 91.25 255 ASN A N 1
ATOM 1925 C CA . ASN A 1 255 ? -4.541 4.268 14.220 1.00 91.25 255 ASN A CA 1
ATOM 1926 C C . ASN A 1 255 ? -3.903 4.542 12.843 1.00 91.25 255 ASN A C 1
ATOM 1928 O O . ASN A 1 255 ? -4.160 5.611 12.272 1.00 91.25 255 ASN A O 1
ATOM 1932 N N . PRO A 1 256 ? -3.113 3.614 12.267 1.00 91.88 256 PRO A N 1
ATOM 1933 C CA . PRO A 1 256 ? -2.550 3.782 10.931 1.00 91.88 256 PRO A CA 1
ATOM 1934 C C . PRO A 1 256 ? -3.654 3.786 9.867 1.00 91.88 256 PRO A C 1
ATOM 1936 O O . PRO A 1 256 ? -4.787 3.391 10.134 1.00 91.88 256 PRO A O 1
ATOM 1939 N N . VAL A 1 257 ? -3.326 4.252 8.662 1.00 91.06 257 VAL A N 1
ATOM 1940 C CA . VAL A 1 257 ? -4.280 4.408 7.549 1.00 91.06 257 VAL A CA 1
ATOM 1941 C C . VAL A 1 257 ? -3.899 3.506 6.390 1.00 91.06 257 VAL A C 1
ATOM 1943 O O . VAL A 1 257 ? -2.717 3.370 6.073 1.00 91.06 257 VAL A O 1
ATOM 1946 N N . ASP A 1 258 ? -4.898 2.932 5.733 1.00 91.62 258 ASP A N 1
ATOM 1947 C CA . ASP A 1 258 ? -4.758 2.241 4.461 1.00 91.62 258 ASP A CA 1
ATOM 1948 C C . ASP A 1 258 ? -5.103 3.150 3.271 1.00 91.62 258 ASP A C 1
ATOM 1950 O O . ASP A 1 258 ? -6.237 3.197 2.796 1.00 91.62 258 ASP A O 1
ATOM 1954 N N . PHE A 1 259 ? -4.099 3.859 2.752 1.00 90.38 259 PHE A N 1
ATOM 1955 C CA . PHE A 1 259 ? -4.238 4.699 1.558 1.00 90.38 259 PHE A CA 1
ATOM 1956 C C . PHE A 1 259 ? -4.306 3.885 0.258 1.00 90.38 259 PHE A C 1
ATOM 1958 O O . PHE A 1 259 ? -4.641 4.438 -0.793 1.00 90.38 259 PHE A O 1
ATOM 1965 N N . SER A 1 260 ? -4.007 2.582 0.294 1.00 87.69 260 SER A N 1
ATOM 1966 C CA . SER A 1 260 ? -4.052 1.729 -0.898 1.00 87.69 260 SER A CA 1
ATOM 1967 C C . SER A 1 260 ? -5.478 1.449 -1.383 1.00 87.69 260 SER A C 1
ATOM 1969 O O . SER A 1 260 ? -5.665 0.985 -2.507 1.00 87.69 260 SER A O 1
ATOM 1971 N N . ARG A 1 261 ? -6.497 1.758 -0.564 1.00 84.12 261 ARG A N 1
ATOM 1972 C CA . ARG A 1 261 ? -7.899 1.529 -0.917 1.00 84.12 261 ARG A CA 1
ATOM 1973 C C . ARG A 1 261 ? -8.410 2.544 -1.933 1.00 84.12 261 ARG A C 1
ATOM 1975 O O . ARG A 1 261 ? -8.752 2.126 -3.037 1.00 84.12 261 ARG A O 1
ATOM 1982 N N . GLN A 1 262 ? -8.483 3.824 -1.561 1.00 83.25 262 GLN A N 1
ATOM 1983 C CA . GLN A 1 262 ? -8.850 4.952 -2.436 1.00 83.25 262 GLN A CA 1
ATOM 1984 C C . GLN A 1 262 ? -8.144 6.253 -2.041 1.00 83.25 262 GLN A C 1
ATOM 1986 O O . GLN A 1 262 ? -8.681 7.351 -2.203 1.00 83.25 262 GLN A O 1
ATOM 1991 N N . ASN A 1 263 ? -6.904 6.146 -1.559 1.00 80.06 263 ASN A N 1
ATOM 1992 C CA . ASN A 1 263 ? -6.127 7.301 -1.127 1.00 80.06 263 ASN A CA 1
ATOM 1993 C C . ASN A 1 263 ? -6.896 8.095 -0.041 1.00 80.06 263 ASN A C 1
ATOM 1995 O O . ASN A 1 263 ? -7.392 7.481 0.898 1.00 80.06 263 ASN A O 1
ATOM 1999 N N . ILE A 1 264 ? -6.999 9.422 -0.152 1.00 76.94 264 ILE A N 1
ATOM 2000 C CA . ILE A 1 264 ? -7.668 10.301 0.825 1.00 76.94 264 ILE A CA 1
ATOM 2001 C C . ILE A 1 264 ? -9.186 10.462 0.622 1.00 76.94 264 ILE A C 1
ATOM 2003 O O . ILE A 1 264 ? -9.797 11.247 1.336 1.00 76.94 264 ILE A O 1
ATOM 2007 N N . TYR A 1 265 ? -9.780 9.810 -0.382 1.00 77.69 265 TYR A N 1
ATOM 2008 C CA . TYR A 1 265 ? -11.178 10.057 -0.777 1.00 77.69 265 TYR A CA 1
ATOM 2009 C C . TYR A 1 265 ? -12.189 9.094 -0.163 1.00 77.69 265 TYR A C 1
ATOM 2011 O O . TYR A 1 265 ? -13.386 9.263 -0.369 1.00 77.69 265 TYR A O 1
ATOM 2019 N N . ASP A 1 266 ? -11.711 8.065 0.526 1.00 78.12 266 ASP A N 1
ATOM 2020 C CA . ASP A 1 266 ? -12.582 7.140 1.235 1.00 78.12 266 ASP A CA 1
ATOM 2021 C C . ASP A 1 266 ? -12.835 7.628 2.660 1.00 78.12 266 ASP A C 1
ATOM 2023 O O . ASP A 1 266 ? -12.029 8.367 3.234 1.00 78.12 266 ASP A O 1
ATOM 2027 N N . GLU A 1 267 ? -13.928 7.161 3.247 1.00 78.25 267 GLU A N 1
ATOM 2028 C CA . GLU A 1 267 ? -14.310 7.528 4.605 1.00 78.25 267 GLU A CA 1
ATOM 2029 C C . GLU A 1 267 ? -13.262 7.049 5.624 1.00 78.25 267 GLU A C 1
ATOM 2031 O O . GLU A 1 267 ? -12.771 5.914 5.586 1.00 78.25 267 GLU A O 1
ATOM 2036 N N . LEU A 1 268 ? -12.899 7.937 6.558 1.00 76.44 268 LEU A N 1
ATOM 2037 C CA . LEU A 1 268 ? -11.814 7.690 7.515 1.00 76.44 268 LEU A CA 1
ATOM 2038 C C . LEU A 1 268 ? -12.074 6.480 8.418 1.00 76.44 268 LEU A C 1
ATOM 2040 O O . LEU A 1 268 ? -11.125 5.798 8.801 1.00 76.44 268 LEU A O 1
ATOM 2044 N N . GLU A 1 269 ? -13.331 6.200 8.753 1.00 78.50 269 GLU A N 1
ATOM 2045 C CA . GLU A 1 269 ? -13.733 5.018 9.533 1.00 78.50 269 GLU A CA 1
ATOM 2046 C C . GLU A 1 269 ? -13.354 3.693 8.861 1.00 78.50 269 GLU A C 1
ATOM 2048 O O . GLU A 1 269 ? -13.070 2.689 9.525 1.00 78.50 269 GLU A O 1
ATOM 2053 N N . ASP A 1 270 ? -13.249 3.721 7.539 1.00 83.88 270 ASP A N 1
ATOM 2054 C CA . ASP A 1 270 ? -13.143 2.540 6.708 1.00 83.88 270 ASP A CA 1
ATOM 2055 C C . ASP A 1 270 ? -11.683 2.238 6.313 1.00 83.88 270 ASP A C 1
ATOM 2057 O O . ASP A 1 270 ? -11.276 1.068 6.217 1.00 83.88 270 ASP A O 1
ATOM 2061 N N . ILE A 1 271 ? -10.863 3.294 6.177 1.00 87.88 271 ILE A N 1
ATOM 2062 C CA . ILE A 1 271 ? -9.417 3.221 5.886 1.00 87.88 271 ILE A CA 1
ATOM 2063 C C . ILE A 1 271 ? -8.528 3.200 7.129 1.00 87.88 271 ILE A C 1
ATOM 2065 O O . ILE A 1 271 ? -7.376 2.766 7.049 1.00 87.88 271 ILE A O 1
ATOM 2069 N N . ARG A 1 272 ? -9.009 3.664 8.287 1.00 90.50 272 ARG A N 1
ATOM 2070 C CA . ARG A 1 272 ? -8.274 3.509 9.548 1.00 90.50 272 ARG A CA 1
ATOM 2071 C C . ARG A 1 272 ? -8.101 2.033 9.847 1.00 90.50 272 ARG A C 1
ATOM 2073 O O . ARG A 1 272 ? -8.981 1.222 9.603 1.00 90.50 272 ARG A O 1
ATOM 2080 N N . ILE A 1 273 ? -6.959 1.662 10.391 1.00 92.44 273 ILE A N 1
ATOM 2081 C CA . ILE A 1 273 ? -6.670 0.279 10.733 1.00 92.44 273 ILE A CA 1
ATOM 2082 C C . ILE A 1 273 ? -6.868 0.132 12.245 1.00 92.44 273 ILE A C 1
ATOM 2084 O O . ILE A 1 273 ? -6.130 0.757 13.020 1.00 92.44 273 ILE A O 1
ATOM 2088 N N . PRO A 1 274 ? -7.860 -0.660 12.686 1.00 94.38 274 PRO A N 1
ATOM 2089 C CA . PRO A 1 274 ? -8.091 -0.901 14.101 1.00 94.38 274 PRO A CA 1
ATOM 2090 C C . PRO A 1 274 ? -6.915 -1.659 14.712 1.00 94.38 274 PRO A C 1
ATOM 2092 O O . PRO A 1 274 ? -6.322 -2.532 14.070 1.00 94.38 274 PRO A O 1
ATOM 2095 N N . LEU A 1 275 ? -6.583 -1.330 15.956 1.00 95.50 275 LEU A N 1
ATOM 2096 C CA . LEU A 1 275 ? -5.452 -1.913 16.674 1.00 95.50 275 LEU A CA 1
ATOM 2097 C C . LEU A 1 275 ? -5.899 -2.479 18.015 1.00 95.50 275 LEU A C 1
ATOM 2099 O O . LEU A 1 275 ? -6.878 -2.013 18.598 1.00 95.50 275 LEU A O 1
ATOM 2103 N N . TRP A 1 276 ? -5.158 -3.464 18.513 1.00 96.94 276 TRP A N 1
ATOM 2104 C CA . TRP A 1 276 ? -5.307 -3.973 19.874 1.00 96.94 276 TRP A CA 1
ATOM 2105 C C . TRP A 1 276 ? -4.820 -2.943 20.899 1.00 96.94 276 TRP A C 1
ATOM 2107 O O . TRP A 1 276 ? -3.620 -2.698 21.050 1.00 96.94 276 TRP A O 1
ATOM 2117 N N . MET A 1 277 ? -5.771 -2.319 21.587 1.00 97.06 277 MET A N 1
ATOM 2118 C CA . MET A 1 277 ? -5.516 -1.224 22.516 1.00 97.06 277 MET A CA 1
ATOM 2119 C C . MET A 1 277 ? -6.334 -1.380 23.799 1.00 97.06 277 MET A C 1
ATOM 2121 O O . MET A 1 277 ? -7.411 -1.985 23.812 1.00 97.06 277 MET A O 1
ATOM 2125 N N . LEU A 1 278 ? -5.800 -0.806 24.874 1.00 97.31 278 LEU A N 1
ATOM 2126 C CA . LEU A 1 278 ? -6.514 -0.490 26.102 1.00 97.31 278 LEU A CA 1
ATOM 2127 C C . LEU A 1 278 ? -6.707 1.025 26.147 1.00 97.31 278 LEU A C 1
ATOM 2129 O O . LEU A 1 278 ? -5.734 1.769 26.033 1.00 97.31 278 LEU A O 1
ATOM 2133 N N . GLN A 1 279 ? -7.936 1.470 26.356 1.00 96.12 279 GLN A N 1
ATOM 2134 C CA . GLN A 1 279 ? -8.266 2.853 26.660 1.00 96.12 279 GLN A CA 1
ATOM 2135 C C . GLN A 1 279 ? -8.885 2.911 28.053 1.00 96.12 279 GLN A C 1
ATOM 2137 O O . GLN A 1 279 ? -9.778 2.129 28.377 1.00 96.12 279 GLN A O 1
ATOM 2142 N N . LEU A 1 280 ? -8.387 3.837 28.865 1.00 95.75 280 LEU A N 1
ATOM 2143 C CA . LEU A 1 280 ? -8.942 4.196 30.159 1.00 95.75 280 LEU A CA 1
ATOM 2144 C C . LEU A 1 280 ? -9.340 5.664 30.091 1.00 95.75 280 LEU A C 1
ATOM 2146 O O . LEU A 1 280 ? -8.496 6.514 29.811 1.00 95.75 280 LEU A O 1
ATOM 2150 N N . GLU A 1 281 ? -10.605 5.958 30.342 1.00 93.12 281 GLU A N 1
ATOM 2151 C CA . GLU A 1 281 ? -11.126 7.319 30.379 1.00 93.12 281 GLU A CA 1
ATOM 2152 C C . GLU A 1 281 ? -11.720 7.563 31.757 1.00 93.12 281 GLU A C 1
ATOM 2154 O O . GLU A 1 281 ? -12.742 6.982 32.108 1.00 93.12 281 GLU A O 1
ATOM 2159 N N . TYR A 1 282 ? -11.058 8.387 32.562 1.00 92.12 282 TYR A N 1
ATOM 2160 C CA . TYR A 1 282 ? -11.567 8.757 33.869 1.00 92.12 282 TYR A CA 1
ATOM 2161 C C . TYR A 1 282 ? -12.248 10.117 33.796 1.00 92.12 282 TYR A C 1
ATOM 2163 O O . TYR A 1 282 ? -11.594 11.138 33.557 1.00 92.12 282 TYR A O 1
ATOM 2171 N N . ARG A 1 283 ? -13.566 10.107 33.998 1.00 88.38 283 ARG A N 1
ATOM 2172 C CA . ARG A 1 283 ? -14.415 11.292 34.009 1.00 88.38 283 ARG A CA 1
ATOM 2173 C C . ARG A 1 283 ? -14.595 11.765 35.439 1.00 88.38 283 ARG A C 1
ATOM 2175 O O . ARG A 1 283 ? -15.344 11.156 36.203 1.00 88.38 283 ARG A O 1
ATOM 2182 N N . PHE A 1 284 ? -13.891 12.833 35.810 1.00 83.38 284 PHE A N 1
ATOM 2183 C CA . PHE A 1 284 ? -14.019 13.431 37.141 1.00 83.38 284 PHE A CA 1
ATOM 2184 C C . PHE A 1 284 ? -15.270 14.309 37.259 1.00 83.38 284 PHE A C 1
ATOM 2186 O O . PHE A 1 284 ? -15.722 14.559 38.376 1.00 83.38 284 PHE A O 1
ATOM 2193 N N . GLY A 1 285 ? -15.829 14.758 36.130 1.00 81.00 285 GLY A N 1
ATOM 2194 C CA . GLY A 1 285 ? -16.931 15.714 36.099 1.00 81.00 285 GLY A CA 1
ATOM 2195 C C . GLY A 1 285 ? -16.505 17.099 36.589 1.00 81.00 285 GLY A C 1
ATOM 2196 O O . GLY A 1 285 ? -15.321 17.447 36.567 1.00 81.00 285 GLY A O 1
ATOM 2197 N N . ALA A 1 286 ? -17.480 17.892 37.036 1.00 80.06 286 ALA A N 1
ATOM 2198 C CA . ALA A 1 286 ? -17.222 19.222 37.572 1.00 80.06 286 ALA A CA 1
ATOM 2199 C C . ALA A 1 286 ? -16.433 19.145 38.889 1.00 80.06 286 ALA A C 1
ATOM 2201 O O . ALA A 1 286 ? -16.777 18.406 39.813 1.00 80.06 286 ALA A O 1
ATOM 2202 N N . THR A 1 287 ? -15.381 19.948 38.977 1.00 78.69 287 THR A N 1
ATOM 2203 C CA . THR A 1 287 ? -14.563 20.165 40.176 1.00 78.69 287 THR A CA 1
ATOM 2204 C C . THR A 1 287 ? -14.709 21.618 40.624 1.00 78.69 287 THR A C 1
ATOM 2206 O O . THR A 1 287 ? -15.208 22.450 39.873 1.00 78.69 287 THR A O 1
ATOM 2209 N N . ASP A 1 288 ? -14.210 21.970 41.810 1.00 81.94 288 ASP A N 1
ATOM 2210 C CA . ASP A 1 288 ? -14.267 23.359 42.300 1.00 81.94 288 ASP A CA 1
ATOM 2211 C C . ASP A 1 288 ? -13.562 24.375 41.372 1.00 81.94 288 ASP A C 1
ATOM 2213 O O . ASP A 1 288 ? -13.792 25.576 41.477 1.00 81.94 288 ASP A O 1
ATOM 2217 N N . THR A 1 289 ? -12.663 23.914 40.491 1.00 83.75 289 THR A N 1
ATOM 2218 C CA . THR A 1 289 ? -11.844 24.766 39.603 1.00 83.75 289 THR A CA 1
ATOM 2219 C C . THR A 1 289 ? -12.161 24.595 38.113 1.00 83.75 289 THR A C 1
ATOM 2221 O O . THR A 1 289 ? -11.937 25.523 37.340 1.00 83.75 289 THR A O 1
ATOM 2224 N N . PHE A 1 290 ? -12.659 23.430 37.694 1.00 82.94 290 PHE A N 1
ATOM 2225 C CA . PHE A 1 290 ? -12.950 23.111 36.294 1.00 82.94 290 PHE A CA 1
ATOM 2226 C C . PHE A 1 290 ? -14.382 22.608 36.150 1.00 82.94 290 PHE A C 1
ATOM 2228 O O . PHE A 1 290 ? -14.770 21.692 36.871 1.00 82.94 290 PHE A O 1
ATOM 2235 N N . ASP A 1 291 ? -15.117 23.140 35.174 1.00 83.06 291 ASP A N 1
ATOM 2236 C CA . ASP A 1 291 ? -16.499 22.727 34.891 1.00 83.06 291 ASP A CA 1
ATOM 2237 C C . ASP A 1 291 ? -16.599 21.274 34.387 1.00 83.06 291 ASP A C 1
ATOM 2239 O O . ASP A 1 291 ? -17.612 20.616 34.608 1.00 83.06 291 ASP A O 1
ATOM 2243 N N . ASP A 1 292 ? -15.547 20.761 33.740 1.00 80.06 292 ASP A N 1
ATOM 2244 C CA . ASP A 1 292 ? -15.409 19.354 33.352 1.00 80.06 292 ASP A CA 1
ATOM 2245 C C . ASP A 1 292 ? -13.922 18.979 33.249 1.00 80.06 292 ASP A C 1
ATOM 2247 O O . ASP A 1 292 ? -13.120 19.716 32.662 1.00 80.06 292 ASP A O 1
ATOM 2251 N N . LEU A 1 293 ? -13.541 17.844 33.833 1.00 85.06 293 LEU A N 1
ATOM 2252 C CA . LEU A 1 293 ? -12.174 17.334 33.820 1.00 85.06 293 LEU A CA 1
ATOM 2253 C C . LEU A 1 293 ? -12.169 15.840 33.491 1.00 85.06 293 LEU A C 1
ATOM 2255 O O . LEU A 1 293 ? -12.627 15.005 34.270 1.00 85.06 293 LEU A O 1
ATOM 2259 N N . ASN A 1 294 ? -11.575 15.501 32.349 1.00 86.81 294 ASN A N 1
ATOM 2260 C CA . ASN A 1 294 ? -11.487 14.132 31.853 1.00 86.81 294 ASN A CA 1
ATOM 2261 C C . ASN A 1 294 ? -10.025 13.761 31.583 1.00 86.81 294 ASN A C 1
ATOM 2263 O O . ASN A 1 294 ? -9.286 14.522 30.957 1.00 86.81 294 ASN A O 1
ATOM 2267 N N . PHE A 1 295 ? -9.607 12.578 32.030 1.00 90.44 295 PHE A N 1
ATOM 2268 C CA . PHE A 1 295 ? -8.277 12.031 31.763 1.00 90.44 295 PHE A CA 1
ATOM 2269 C C . PHE A 1 295 ? -8.386 10.795 30.883 1.00 90.44 295 PHE A C 1
ATOM 2271 O O . PHE A 1 295 ? -9.074 9.842 31.233 1.00 90.44 295 PHE A O 1
ATOM 2278 N N . SER A 1 296 ? -7.660 10.786 29.766 1.00 91.25 296 SER A N 1
ATOM 2279 C CA . SER A 1 296 ? -7.617 9.653 28.842 1.00 91.25 296 SER A CA 1
ATOM 2280 C C . SER A 1 296 ? -6.212 9.065 28.798 1.00 91.25 296 SER A C 1
ATOM 2282 O O . SER A 1 296 ? -5.242 9.763 28.505 1.00 91.25 296 SER A O 1
ATOM 2284 N N . ILE A 1 297 ? -6.110 7.761 29.024 1.00 94.25 297 ILE A N 1
ATOM 2285 C CA . ILE A 1 297 ? -4.894 6.971 28.842 1.00 94.25 297 ILE A CA 1
ATOM 2286 C C . ILE A 1 297 ? -5.168 5.950 27.751 1.00 94.25 297 ILE A C 1
ATOM 2288 O O . ILE A 1 297 ? -6.162 5.231 27.800 1.00 94.25 297 ILE A O 1
ATOM 2292 N N . VAL A 1 298 ? -4.261 5.859 26.783 1.00 94.62 298 VAL A N 1
ATOM 2293 C CA . VAL A 1 298 ? -4.310 4.828 25.749 1.00 94.62 298 VAL A CA 1
ATOM 2294 C C . VAL A 1 298 ? -3.006 4.061 25.733 1.00 94.62 298 VAL A C 1
ATOM 2296 O O . VAL A 1 298 ? -1.925 4.640 25.627 1.00 94.62 298 VAL A O 1
ATOM 2299 N N . TRP A 1 299 ? -3.119 2.742 25.806 1.00 95.94 299 TRP A N 1
ATOM 2300 C CA . TRP A 1 299 ? -2.011 1.822 25.663 1.00 95.94 299 TRP A CA 1
ATOM 2301 C C . TRP A 1 299 ? -2.237 0.922 24.454 1.00 95.94 299 TRP A C 1
ATOM 2303 O O . TRP A 1 299 ? -3.089 0.035 24.455 1.00 95.94 299 TRP A O 1
ATOM 2313 N N . ASN A 1 300 ? -1.443 1.158 23.414 1.00 95.56 300 ASN A N 1
ATOM 2314 C CA . ASN A 1 300 ? -1.397 0.315 22.233 1.00 95.56 300 ASN A CA 1
ATOM 2315 C C . ASN A 1 300 ? -0.363 -0.798 22.428 1.00 95.56 300 ASN A C 1
ATOM 2317 O O . ASN A 1 300 ? 0.833 -0.529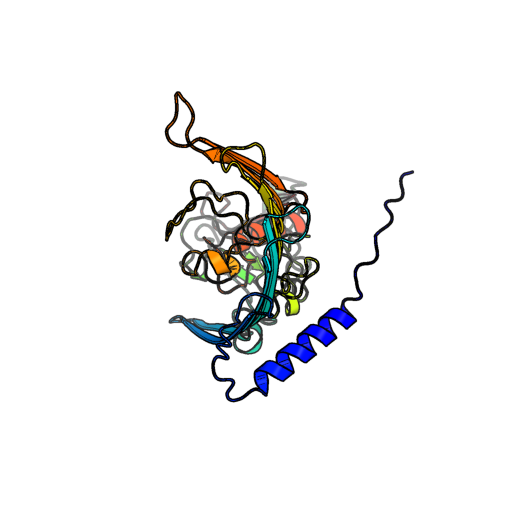 22.543 1.00 95.56 300 ASN A O 1
ATOM 2321 N N . PHE A 1 301 ? -0.842 -2.038 22.484 1.00 95.94 301 PHE A N 1
ATOM 2322 C CA . PHE A 1 301 ? -0.018 -3.239 22.629 1.00 95.94 301 PHE A CA 1
ATOM 2323 C C . PHE A 1 301 ? -0.068 -4.129 21.379 1.00 95.94 301 PHE A C 1
ATOM 2325 O O . PHE A 1 301 ? 0.450 -5.249 21.392 1.00 95.94 301 PHE A O 1
ATOM 2332 N N . ASP A 1 302 ? -0.669 -3.640 20.290 1.00 95.12 302 ASP A N 1
ATOM 2333 C CA . ASP A 1 302 ? -0.608 -4.292 18.990 1.00 95.12 302 ASP A CA 1
ATOM 2334 C C . ASP A 1 302 ? 0.821 -4.245 18.432 1.00 95.12 302 ASP A C 1
ATOM 2336 O O . ASP A 1 302 ? 1.635 -3.367 18.737 1.00 95.12 302 ASP A O 1
ATOM 2340 N N . LYS A 1 303 ? 1.142 -5.188 17.550 1.00 92.06 303 LYS A N 1
ATOM 2341 C CA . LYS A 1 303 ? 2.393 -5.137 16.801 1.00 92.06 303 LYS A CA 1
ATOM 2342 C C . LYS A 1 303 ? 2.326 -3.948 15.845 1.00 92.06 303 LYS A C 1
ATOM 2344 O O . LYS A 1 303 ? 1.423 -3.896 15.007 1.00 92.06 303 LYS A O 1
ATOM 2349 N N . PHE A 1 304 ? 3.347 -3.088 15.912 1.00 90.62 304 PHE A N 1
ATOM 2350 C CA . PHE A 1 304 ? 3.500 -1.910 15.057 1.00 90.62 304 PHE A CA 1
ATOM 2351 C C . PHE A 1 304 ? 3.107 -2.192 13.603 1.00 90.62 304 PHE A C 1
ATOM 2353 O O . PHE A 1 304 ? 3.430 -3.246 13.028 1.00 90.62 304 PHE A O 1
ATOM 2360 N N . ARG A 1 305 ? 2.384 -1.238 13.026 1.00 90.31 305 ARG A N 1
ATOM 2361 C CA . ARG A 1 305 ? 1.909 -1.288 11.654 1.00 90.31 305 ARG A CA 1
ATOM 2362 C C . ARG A 1 305 ? 2.030 0.107 11.038 1.00 90.31 305 ARG A C 1
ATOM 2364 O O . ARG A 1 305 ? 1.412 1.031 11.562 1.00 90.31 305 ARG A O 1
ATOM 2371 N N . PRO A 1 306 ? 2.811 0.273 9.959 1.00 90.94 306 PRO A N 1
ATOM 2372 C CA . PRO A 1 306 ? 2.869 1.540 9.245 1.00 90.94 306 PRO A CA 1
ATOM 2373 C C . PRO A 1 306 ? 1.564 1.790 8.478 1.00 90.94 306 PRO A C 1
ATOM 2375 O O . PRO A 1 306 ? 0.773 0.870 8.249 1.00 90.94 306 PRO A O 1
ATOM 2378 N N . ALA A 1 307 ? 1.357 3.035 8.050 1.00 91.62 307 ALA A N 1
ATOM 2379 C CA . ALA A 1 307 ? 0.325 3.337 7.065 1.00 91.62 307 ALA A CA 1
ATOM 2380 C C . ALA A 1 307 ? 0.614 2.576 5.761 1.00 91.62 307 ALA A C 1
ATOM 2382 O O . ALA A 1 307 ? 1.762 2.501 5.329 1.00 91.62 307 ALA A O 1
ATOM 2383 N N . ASN A 1 308 ? -0.414 2.012 5.131 1.00 92.56 308 ASN A N 1
ATOM 2384 C CA . ASN A 1 308 ? -0.271 1.336 3.848 1.00 92.56 308 ASN A CA 1
ATOM 2385 C C . ASN A 1 308 ? -0.381 2.370 2.723 1.00 92.56 308 ASN A C 1
ATOM 2387 O O . ASN A 1 308 ? -1.458 2.898 2.461 1.00 92.56 308 ASN A O 1
ATOM 2391 N N . LEU A 1 309 ? 0.738 2.668 2.064 1.00 92.44 309 LEU A N 1
ATOM 2392 C CA . LEU A 1 309 ? 0.802 3.644 0.969 1.00 92.44 309 LEU A CA 1
ATOM 2393 C C . LEU A 1 309 ? 0.412 3.046 -0.400 1.00 92.44 309 LEU A C 1
ATOM 2395 O O . LEU A 1 309 ? 0.360 3.772 -1.395 1.00 92.44 309 LEU A O 1
ATOM 2399 N N . GLY A 1 310 ? 0.132 1.740 -0.452 1.00 92.19 310 GLY A N 1
ATOM 2400 C CA . GLY A 1 310 ? -0.035 0.971 -1.684 1.00 92.19 310 GLY A CA 1
ATOM 2401 C C . GLY A 1 310 ? 1.306 0.538 -2.272 1.00 92.19 310 GLY A C 1
ATOM 2402 O O . GLY A 1 310 ? 2.304 1.248 -2.169 1.00 92.19 310 GLY A O 1
ATOM 2403 N N . GLN A 1 311 ? 1.336 -0.643 -2.887 1.00 93.56 311 GLN A N 1
ATOM 2404 C CA . GLN A 1 311 ? 2.523 -1.140 -3.586 1.00 93.56 311 GLN A CA 1
ATOM 2405 C C . GLN A 1 311 ? 2.506 -0.752 -5.068 1.00 93.56 311 GLN A C 1
ATOM 2407 O O . GLN A 1 311 ? 1.463 -0.421 -5.629 1.00 93.56 311 GLN A O 1
ATOM 2412 N N . ALA A 1 312 ? 3.657 -0.798 -5.739 1.00 94.50 312 ALA A N 1
ATOM 2413 C CA . ALA A 1 312 ? 3.677 -0.567 -7.182 1.00 94.50 312 ALA A CA 1
ATOM 2414 C C . ALA A 1 312 ? 2.783 -1.587 -7.907 1.00 94.50 312 ALA A C 1
ATOM 2416 O O . ALA A 1 312 ? 2.774 -2.767 -7.551 1.00 94.50 312 ALA A O 1
ATOM 2417 N N . GLY A 1 313 ? 2.056 -1.126 -8.923 1.00 92.31 313 GLY A N 1
ATOM 2418 C CA . GLY A 1 313 ? 1.084 -1.951 -9.644 1.00 92.31 313 GLY A CA 1
ATOM 2419 C C . GLY A 1 313 ? -0.292 -2.063 -8.991 1.00 92.31 313 GLY A C 1
ATOM 2420 O O . GLY A 1 313 ? -1.173 -2.702 -9.553 1.00 92.31 313 GLY A O 1
ATOM 2421 N N . THR A 1 314 ? -0.536 -1.414 -7.847 1.00 93.31 314 THR A N 1
ATOM 2422 C CA . THR A 1 314 ? -1.911 -1.189 -7.378 1.00 93.31 314 THR A CA 1
ATOM 2423 C C . THR A 1 314 ? -2.529 0.028 -8.075 1.00 93.31 314 THR A C 1
ATOM 2425 O O . THR A 1 314 ? -1.805 0.955 -8.483 1.00 93.31 314 THR A O 1
ATOM 2428 N N . PRO A 1 315 ? -3.867 0.057 -8.215 1.00 90.50 315 PRO A N 1
ATOM 2429 C CA . PRO A 1 315 ? -4.577 1.182 -8.820 1.00 90.50 315 PRO A CA 1
ATOM 2430 C C . PRO A 1 315 ? -4.476 2.461 -7.986 1.00 90.50 315 PRO A C 1
ATOM 2432 O O . PRO A 1 315 ? -4.323 3.551 -8.543 1.00 90.50 315 PRO A O 1
ATOM 2435 N N . TYR A 1 316 ? -4.488 2.329 -6.658 1.00 89.19 316 TYR A N 1
ATOM 2436 C CA . TYR A 1 316 ? -4.294 3.436 -5.729 1.00 89.19 316 TYR A CA 1
ATOM 2437 C C . TYR A 1 316 ? -2.984 3.243 -4.975 1.00 89.19 316 TYR A C 1
ATOM 2439 O O . TYR A 1 316 ? -2.772 2.260 -4.263 1.00 89.19 316 TYR A O 1
ATOM 2447 N N . LYS A 1 317 ? -2.097 4.209 -5.178 1.00 89.75 317 LYS A N 1
ATOM 2448 C CA . LYS A 1 317 ? -0.807 4.355 -4.517 1.00 89.75 317 LYS A CA 1
ATOM 2449 C C . LYS A 1 317 ? -0.602 5.840 -4.287 1.00 89.75 317 LYS A C 1
ATOM 2451 O O . LYS A 1 317 ? -0.658 6.630 -5.234 1.00 89.75 317 LYS A O 1
ATOM 2456 N N . ILE A 1 318 ? -0.477 6.237 -3.028 1.00 88.62 318 ILE A N 1
ATOM 2457 C CA . ILE A 1 318 ? -0.434 7.656 -2.677 1.00 88.62 318 ILE A CA 1
ATOM 2458 C C . ILE A 1 318 ? 0.867 8.264 -3.206 1.00 88.62 318 ILE A C 1
ATOM 2460 O O . ILE A 1 318 ? 1.955 7.781 -2.900 1.00 88.62 318 ILE A O 1
ATOM 2464 N N . LEU A 1 319 ? 0.738 9.287 -4.057 1.00 88.00 319 LEU A N 1
ATOM 2465 C CA . LEU A 1 319 ? 1.856 10.013 -4.677 1.00 88.00 319 LEU A CA 1
ATOM 2466 C C . LEU A 1 319 ? 2.901 9.109 -5.364 1.00 88.00 319 LEU A C 1
ATOM 2468 O O . LEU A 1 319 ? 4.079 9.444 -5.398 1.00 88.00 319 LEU A O 1
ATOM 2472 N N . ASP A 1 320 ? 2.479 7.948 -5.876 1.00 90.94 320 ASP A N 1
ATOM 2473 C CA . ASP A 1 320 ? 3.359 6.939 -6.488 1.00 90.94 320 ASP A CA 1
ATOM 2474 C C . ASP A 1 320 ? 4.474 6.402 -5.557 1.00 90.94 320 ASP A C 1
ATOM 2476 O O . ASP A 1 320 ? 5.429 5.767 -6.007 1.00 90.94 320 ASP A O 1
ATOM 2480 N N . ALA A 1 321 ? 4.339 6.595 -4.237 1.00 92.31 321 ALA A N 1
ATOM 2481 C CA . ALA A 1 321 ? 5.366 6.253 -3.250 1.00 92.31 321 ALA A CA 1
ATOM 2482 C C . ALA A 1 321 ? 5.760 4.768 -3.301 1.00 92.31 321 ALA A C 1
ATOM 2484 O O . ALA A 1 321 ? 6.944 4.438 -3.271 1.00 92.31 321 ALA A O 1
ATOM 2485 N N . GLY A 1 322 ? 4.779 3.869 -3.440 1.00 93.31 322 GLY A N 1
ATOM 2486 C CA . GLY A 1 322 ? 5.034 2.434 -3.585 1.00 93.31 322 GLY A CA 1
ATOM 2487 C C . GLY A 1 322 ? 5.869 2.079 -4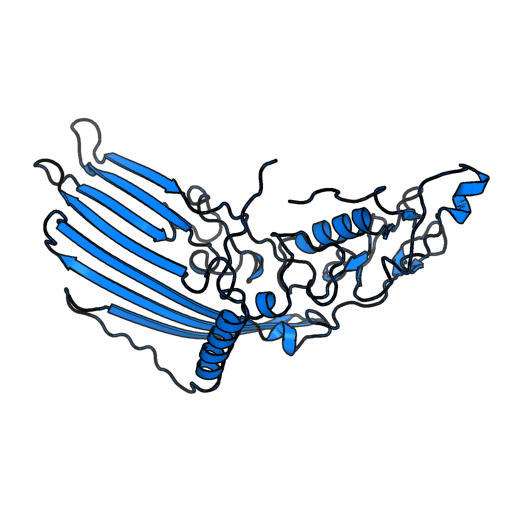.817 1.00 93.31 322 GLY A C 1
ATOM 2488 O O . GLY A 1 322 ? 6.729 1.203 -4.739 1.00 93.31 322 GLY A O 1
ATOM 2489 N N . SER A 1 323 ? 5.668 2.782 -5.935 1.00 95.50 323 SER A N 1
ATOM 2490 C CA . SER A 1 323 ? 6.466 2.610 -7.155 1.00 95.50 323 SER A CA 1
ATOM 2491 C C . SER A 1 323 ? 7.888 3.113 -6.968 1.00 95.50 323 SER A C 1
ATOM 2493 O O . SER A 1 323 ? 8.834 2.424 -7.346 1.00 95.50 323 SER A O 1
ATOM 2495 N N . PHE A 1 324 ? 8.052 4.270 -6.324 1.00 95.25 324 PHE A N 1
ATOM 2496 C CA . PHE A 1 324 ? 9.370 4.810 -6.007 1.00 95.25 324 PHE A CA 1
ATOM 2497 C C . PHE A 1 324 ? 10.175 3.843 -5.133 1.00 95.25 324 PHE A C 1
ATOM 2499 O O . PHE A 1 324 ? 11.280 3.452 -5.510 1.00 95.25 324 PHE A O 1
ATOM 2506 N N . PHE A 1 325 ? 9.618 3.399 -4.001 1.00 96.00 325 PHE A N 1
ATOM 2507 C CA . PHE A 1 325 ? 10.323 2.495 -3.091 1.00 96.00 325 PHE A CA 1
ATOM 2508 C C . PHE A 1 325 ? 10.633 1.147 -3.743 1.00 96.00 325 PHE A C 1
ATOM 2510 O O . PHE A 1 325 ? 11.760 0.664 -3.619 1.00 96.00 325 PHE A O 1
ATOM 2517 N N . ARG A 1 326 ? 9.686 0.566 -4.490 1.00 96.94 326 ARG A N 1
ATOM 2518 C CA . ARG A 1 326 ? 9.908 -0.704 -5.193 1.00 96.94 326 ARG A CA 1
ATOM 2519 C C . ARG A 1 326 ? 10.971 -0.584 -6.283 1.00 96.94 326 ARG A C 1
ATOM 2521 O O . ARG A 1 326 ? 11.849 -1.438 -6.367 1.00 96.94 326 ARG A O 1
ATOM 2528 N N . GLY A 1 327 ? 10.931 0.473 -7.093 1.00 97.12 327 GLY A N 1
ATOM 2529 C CA . GLY A 1 327 ? 11.926 0.705 -8.140 1.00 97.12 327 GLY A CA 1
ATOM 2530 C C . GLY A 1 327 ? 13.320 0.969 -7.568 1.00 97.12 327 GLY A C 1
ATOM 2531 O O . GLY A 1 327 ? 14.281 0.329 -7.984 1.00 97.12 327 GLY A O 1
ATOM 2532 N N . MET A 1 328 ? 13.434 1.803 -6.530 1.00 97.25 328 MET A N 1
ATOM 2533 C CA . MET A 1 328 ? 14.712 2.050 -5.850 1.00 97.25 328 MET A CA 1
ATOM 2534 C C . MET A 1 328 ? 15.257 0.801 -5.154 1.00 97.25 328 MET A C 1
ATOM 2536 O O . MET A 1 328 ? 16.467 0.579 -5.143 1.00 97.25 328 MET A O 1
ATOM 2540 N N . LYS A 1 329 ? 14.391 -0.038 -4.579 1.00 97.19 329 LYS A N 1
ATOM 2541 C CA . LYS A 1 329 ? 14.802 -1.329 -4.019 1.00 97.19 329 LYS A CA 1
ATOM 2542 C C . LYS A 1 329 ? 15.274 -2.286 -5.115 1.00 97.19 329 LYS A C 1
ATOM 2544 O O . LYS A 1 329 ? 16.283 -2.957 -4.928 1.00 97.19 329 LYS A O 1
ATOM 2549 N N . ASN A 1 330 ? 14.594 -2.312 -6.265 1.00 97.25 330 ASN A N 1
ATOM 2550 C CA . ASN A 1 330 ? 15.000 -3.113 -7.421 1.00 97.25 330 ASN A CA 1
ATOM 2551 C C . ASN A 1 330 ? 16.373 -2.685 -7.957 1.00 97.25 330 ASN A C 1
ATOM 2553 O O . ASN A 1 330 ? 17.236 -3.536 -8.146 1.00 97.25 330 ASN A O 1
ATOM 2557 N N . CYS A 1 331 ? 16.591 -1.379 -8.136 1.00 97.00 331 CYS A N 1
ATOM 2558 C CA . CYS A 1 331 ? 17.886 -0.821 -8.526 1.00 97.00 331 CYS A CA 1
ATOM 2559 C C . CYS A 1 331 ? 19.005 -1.242 -7.564 1.00 97.00 331 CYS A C 1
ATOM 2561 O O . CYS A 1 331 ? 20.082 -1.631 -8.007 1.00 97.00 331 CYS A O 1
ATOM 2563 N N . TRP A 1 332 ? 18.740 -1.230 -6.253 1.00 96.50 332 TRP A N 1
ATOM 2564 C CA . TRP A 1 332 ? 19.734 -1.661 -5.274 1.00 96.50 332 TRP A CA 1
ATOM 2565 C C . TRP A 1 332 ? 20.025 -3.162 -5.366 1.00 96.50 332 TRP A C 1
ATOM 2567 O O . TRP A 1 332 ? 21.186 -3.565 -5.352 1.00 96.50 332 TRP A O 1
ATOM 2577 N N . ASP A 1 333 ? 18.986 -3.994 -5.428 1.00 95.62 333 ASP A N 1
ATOM 2578 C CA . ASP A 1 333 ? 19.135 -5.450 -5.370 1.00 95.62 333 ASP A CA 1
ATOM 2579 C C . ASP A 1 333 ? 19.703 -6.044 -6.659 1.00 95.62 333 ASP A C 1
ATOM 2581 O O . ASP A 1 333 ? 20.537 -6.945 -6.599 1.00 95.62 333 ASP A O 1
ATOM 2585 N N . ASN A 1 334 ? 19.234 -5.559 -7.810 1.00 96.12 334 ASN A N 1
ATOM 2586 C CA . ASN A 1 334 ? 19.473 -6.184 -9.109 1.00 96.12 334 ASN A CA 1
ATOM 2587 C C . ASN A 1 334 ? 20.166 -5.248 -10.114 1.00 96.12 334 ASN A C 1
ATOM 2589 O O . ASN A 1 334 ? 20.417 -5.657 -11.245 1.00 96.12 334 ASN A O 1
ATOM 2593 N N . GLY A 1 335 ? 20.472 -4.004 -9.733 1.00 96.62 335 GLY A N 1
ATOM 2594 C CA . GLY A 1 335 ? 20.906 -2.973 -10.675 1.00 96.62 335 GLY A CA 1
ATOM 2595 C C . GLY A 1 335 ? 19.742 -2.436 -11.510 1.00 96.62 335 GLY A C 1
ATOM 2596 O O . GLY A 1 335 ? 18.642 -2.997 -11.520 1.00 96.62 335 GLY A O 1
ATOM 2597 N N . CYS A 1 336 ? 19.951 -1.331 -12.218 1.00 97.19 336 CYS A N 1
ATOM 2598 C CA . CYS A 1 336 ? 18.967 -0.783 -13.152 1.00 97.19 336 CYS A CA 1
ATOM 2599 C C . CYS A 1 336 ? 19.592 0.212 -14.129 1.00 97.19 336 CYS A C 1
ATOM 2601 O O . CYS A 1 336 ? 20.651 0.777 -13.860 1.00 97.19 336 CYS A O 1
ATOM 2603 N N . THR A 1 337 ? 18.888 0.486 -15.225 1.00 97.19 337 THR A N 1
ATOM 2604 C CA . THR A 1 337 ? 19.170 1.655 -16.060 1.00 97.19 337 THR A CA 1
ATOM 2605 C C . THR A 1 337 ? 18.437 2.869 -15.511 1.00 97.19 337 THR A C 1
ATOM 2607 O O . THR A 1 337 ? 17.250 2.806 -15.179 1.00 97.19 337 THR A O 1
ATOM 2610 N N . VAL A 1 338 ? 19.145 3.989 -15.443 1.00 97.06 338 VAL A N 1
ATOM 2611 C CA . VAL A 1 338 ? 18.636 5.266 -14.948 1.00 97.06 338 VAL A CA 1
ATOM 2612 C C . VAL A 1 338 ? 18.706 6.291 -16.075 1.00 97.06 338 VAL A C 1
ATOM 2614 O O . VAL A 1 338 ? 19.784 6.580 -16.592 1.00 97.06 338 VAL A O 1
ATOM 2617 N N . ALA A 1 339 ? 17.555 6.832 -16.467 1.00 97.25 339 ALA A N 1
ATOM 2618 C CA . ALA A 1 339 ? 17.415 7.859 -17.495 1.00 97.25 339 ALA A CA 1
ATOM 2619 C C . ALA A 1 339 ? 18.056 9.187 -17.062 1.00 97.25 339 ALA A C 1
ATOM 2621 O O . ALA A 1 339 ? 18.016 9.534 -15.879 1.00 97.25 339 ALA A O 1
ATOM 2622 N N . ASN A 1 340 ? 18.573 9.954 -18.029 1.00 95.50 340 ASN A N 1
ATOM 2623 C CA . ASN A 1 340 ? 19.093 11.317 -17.830 1.00 95.50 340 ASN A CA 1
ATOM 2624 C C . ASN A 1 340 ? 20.094 11.473 -16.663 1.00 95.50 340 ASN A C 1
ATOM 2626 O O . ASN A 1 340 ? 20.103 12.502 -15.989 1.00 95.50 340 ASN A O 1
ATOM 2630 N N . PHE A 1 341 ? 20.922 10.464 -16.384 1.00 94.62 341 PHE A N 1
ATOM 2631 C CA . PHE A 1 341 ? 21.798 10.481 -15.212 1.00 94.62 341 PHE A CA 1
ATOM 2632 C C . PHE A 1 341 ? 23.161 11.112 -15.518 1.00 94.62 341 PHE A C 1
ATOM 2634 O O . PHE A 1 341 ? 23.492 12.181 -14.998 1.00 94.62 341 PHE A O 1
ATOM 2641 N N . ALA A 1 342 ? 23.960 10.481 -16.382 1.00 92.00 342 ALA A N 1
ATOM 2642 C CA . ALA A 1 342 ? 25.281 10.986 -16.738 1.00 92.00 342 ALA A CA 1
ATOM 2643 C C . ALA A 1 342 ? 25.153 12.315 -17.494 1.00 92.00 342 ALA A C 1
ATOM 2645 O O . ALA A 1 342 ? 24.397 12.429 -18.462 1.00 92.00 342 ALA A O 1
ATOM 2646 N N . GLY A 1 343 ? 25.845 13.347 -17.001 1.00 90.38 343 GLY A N 1
ATOM 2647 C CA . GLY A 1 343 ? 25.753 14.706 -17.547 1.00 90.38 343 GLY A CA 1
ATOM 2648 C C . GLY A 1 343 ? 24.351 15.331 -17.481 1.00 90.38 343 GLY A C 1
ATOM 2649 O O . GLY A 1 343 ? 24.134 16.370 -18.098 1.00 90.38 343 GLY A O 1
ATOM 2650 N N . GLY A 1 344 ? 23.401 14.715 -16.763 1.00 92.38 344 GLY A N 1
ATOM 2651 C CA . GLY A 1 344 ? 22.001 15.147 -16.697 1.00 92.38 344 GLY A CA 1
ATOM 2652 C C . GLY A 1 344 ? 21.170 14.860 -17.954 1.00 92.38 344 GLY A C 1
ATOM 2653 O O . GLY A 1 344 ? 20.072 15.394 -18.083 1.00 92.38 344 GLY A O 1
ATOM 2654 N N . ASN A 1 345 ? 21.680 14.077 -18.910 1.00 94.38 345 ASN A N 1
ATOM 2655 C CA . ASN A 1 345 ? 21.001 13.844 -20.191 1.00 94.38 345 ASN A CA 1
ATOM 2656 C C . ASN A 1 345 ? 21.264 12.467 -20.821 1.00 94.38 345 ASN A C 1
ATOM 2658 O O . ASN A 1 345 ? 20.688 12.169 -21.862 1.00 94.38 345 ASN A O 1
ATOM 2662 N N . THR A 1 346 ? 22.120 11.632 -20.233 1.00 95.06 346 THR A N 1
ATOM 2663 C CA . THR A 1 346 ? 22.494 10.334 -20.805 1.00 95.06 346 THR A CA 1
ATOM 2664 C C . THR A 1 346 ? 22.115 9.209 -19.844 1.00 95.06 346 THR A C 1
ATOM 2666 O O . THR A 1 346 ? 22.425 9.268 -18.651 1.00 95.06 346 THR A O 1
ATOM 2669 N N . ALA A 1 347 ? 21.412 8.194 -20.342 1.00 96.00 347 ALA A N 1
ATOM 2670 C CA . ALA A 1 347 ? 21.009 7.034 -19.561 1.00 96.00 347 ALA A CA 1
ATOM 2671 C C . ALA A 1 347 ? 22.227 6.201 -19.144 1.00 96.00 347 ALA A C 1
ATOM 2673 O O . ALA A 1 347 ? 23.170 6.015 -19.915 1.00 96.00 347 ALA A O 1
ATOM 2674 N N . THR A 1 348 ? 22.214 5.711 -17.909 1.00 95.50 348 THR A N 1
ATOM 2675 C CA . THR A 1 348 ? 23.347 5.004 -17.305 1.00 95.50 348 THR A CA 1
ATOM 2676 C C . THR A 1 348 ? 22.895 3.702 -16.664 1.00 95.50 348 THR A C 1
ATOM 2678 O O . THR A 1 348 ? 21.926 3.692 -15.905 1.00 95.50 348 THR A O 1
ATOM 2681 N N . ASP A 1 349 ? 23.607 2.621 -16.954 1.00 95.88 349 ASP A N 1
ATOM 2682 C CA . ASP A 1 349 ? 23.432 1.325 -16.315 1.00 95.88 349 ASP A CA 1
ATOM 2683 C C . ASP A 1 349 ? 24.197 1.275 -15.002 1.00 95.88 349 ASP A C 1
ATOM 2685 O O . ASP A 1 349 ? 25.401 1.516 -14.958 1.00 95.88 349 ASP A O 1
ATOM 2689 N N . PHE A 1 350 ? 23.492 0.920 -13.936 1.00 95.69 350 PHE A N 1
ATOM 2690 C CA . PHE A 1 350 ? 24.064 0.671 -12.626 1.00 95.69 350 PHE A CA 1
ATOM 2691 C C . PHE A 1 350 ? 23.947 -0.803 -12.278 1.00 95.69 350 PHE A C 1
ATOM 2693 O O . PHE A 1 350 ? 22.884 -1.411 -12.428 1.00 95.69 350 PHE A O 1
ATOM 2700 N N . GLY A 1 351 ? 25.031 -1.355 -11.748 1.00 94.31 351 GLY A N 1
ATOM 2701 C CA . GLY A 1 351 ? 25.033 -2.671 -11.141 1.00 94.31 351 GLY A CA 1
ATOM 2702 C C . GLY A 1 351 ? 24.391 -2.694 -9.751 1.00 94.31 351 GLY A C 1
ATOM 2703 O O . GLY A 1 351 ? 24.134 -1.642 -9.149 1.00 94.31 351 GLY A O 1
ATOM 2704 N N . PRO A 1 352 ? 24.144 -3.899 -9.207 1.00 94.50 352 PRO A N 1
ATOM 2705 C CA . PRO A 1 352 ? 23.648 -4.073 -7.847 1.00 94.50 352 PRO A CA 1
ATOM 2706 C C . PRO A 1 352 ? 24.487 -3.318 -6.804 1.00 94.50 352 PRO A C 1
ATOM 2708 O O . PRO A 1 352 ? 25.717 -3.302 -6.853 1.00 94.50 352 PRO A O 1
ATOM 2711 N N . GLY A 1 353 ? 23.819 -2.715 -5.821 1.00 93.50 353 GLY A N 1
ATOM 2712 C CA . GLY A 1 353 ? 24.446 -2.025 -4.690 1.00 93.50 353 GLY A CA 1
ATOM 2713 C C . GLY A 1 353 ? 25.032 -0.642 -4.992 1.00 93.50 353 GLY A C 1
ATOM 2714 O O . GLY A 1 353 ? 25.631 -0.046 -4.097 1.00 93.50 353 GLY A O 1
ATOM 2715 N N . GLN A 1 354 ? 24.875 -0.118 -6.210 1.00 92.44 354 GLN A N 1
ATOM 2716 C CA . GLN A 1 354 ? 25.398 1.204 -6.571 1.00 92.44 354 GLN A CA 1
ATOM 2717 C C . GLN A 1 354 ? 24.398 2.340 -6.361 1.00 92.44 354 GLN A C 1
ATOM 2719 O O . GLN A 1 354 ? 24.760 3.396 -5.844 1.00 92.44 354 GLN A O 1
ATOM 2724 N N . ILE A 1 355 ? 23.145 2.131 -6.766 1.00 93.69 355 ILE A N 1
ATOM 2725 C CA . ILE A 1 355 ? 22.065 3.109 -6.641 1.00 93.69 355 ILE A CA 1
ATOM 2726 C C . ILE A 1 355 ? 20.801 2.415 -6.153 1.00 93.69 355 ILE A C 1
ATOM 2728 O O . ILE A 1 355 ? 20.551 1.259 -6.479 1.00 93.69 355 ILE A O 1
ATOM 2732 N N . GLY A 1 356 ? 20.002 3.118 -5.359 1.00 94.50 356 GLY A N 1
ATOM 2733 C CA . GLY A 1 356 ? 18.759 2.585 -4.822 1.00 94.50 356 GLY A CA 1
ATOM 2734 C C . GLY A 1 356 ? 18.693 2.663 -3.304 1.00 94.50 356 GLY A C 1
ATOM 2735 O O . GLY A 1 356 ? 19.454 3.387 -2.662 1.00 94.50 356 GLY A O 1
ATOM 2736 N N . ILE A 1 357 ? 17.764 1.906 -2.726 1.00 94.06 357 ILE A N 1
ATOM 2737 C CA . ILE A 1 357 ? 17.555 1.834 -1.278 1.00 94.06 357 ILE A CA 1
ATOM 2738 C C . ILE A 1 357 ? 17.906 0.428 -0.793 1.00 94.06 357 ILE A C 1
ATOM 2740 O O . ILE A 1 357 ? 17.204 -0.536 -1.093 1.00 94.06 357 ILE A O 1
ATOM 2744 N N . ARG A 1 358 ? 18.974 0.324 0.008 1.00 90.06 358 ARG A N 1
ATOM 2745 C CA . ARG A 1 358 ? 19.440 -0.945 0.594 1.00 90.06 358 ARG A CA 1
ATOM 2746 C C . ARG A 1 358 ? 18.415 -1.582 1.529 1.00 90.06 358 ARG A C 1
ATOM 2748 O O . ARG A 1 358 ? 18.197 -2.791 1.493 1.00 90.06 358 ARG A O 1
ATOM 2755 N N . GLN A 1 359 ? 17.832 -0.764 2.398 1.00 86.12 359 GLN A N 1
ATOM 2756 C CA . GLN A 1 359 ? 16.851 -1.153 3.407 1.00 86.12 359 GLN A CA 1
ATOM 2757 C C . GLN A 1 359 ? 15.742 -0.110 3.405 1.00 86.12 359 GLN A C 1
ATOM 2759 O O . GLN A 1 359 ? 15.986 1.050 3.718 1.00 86.12 359 GLN A O 1
ATOM 2764 N N . ALA A 1 360 ? 14.553 -0.525 2.978 1.00 74.06 360 ALA A N 1
ATOM 2765 C CA . ALA A 1 360 ? 13.382 0.340 2.861 1.00 74.06 360 ALA A CA 1
ATOM 2766 C C . ALA A 1 360 ? 12.371 0.126 4.006 1.00 74.06 360 ALA A C 1
ATOM 2768 O O . ALA A 1 360 ? 11.317 0.756 3.996 1.00 74.06 360 ALA A O 1
ATOM 2769 N N . ASN A 1 361 ? 12.671 -0.770 4.956 1.00 67.00 361 ASN A N 1
ATOM 2770 C CA . ASN A 1 361 ? 11.793 -1.199 6.045 1.00 67.00 361 ASN A CA 1
ATOM 2771 C C . ASN A 1 361 ? 12.485 -1.233 7.408 1.00 67.00 361 ASN A C 1
ATOM 2773 O O . ASN A 1 361 ? 13.716 -1.466 7.448 1.00 67.00 361 ASN A O 1
#

Foldseek 3Di:
DDDDDDDDFDPVVVLVVVLVVVVVVLVPDDDDDWDQDPDDAFDKGKTWDWDWDWDQDPPQGTQWTKIKIKMKIKHKDACPPQFNIKMKIWMFMWMFTCCQVPSVCQFHLNDWFWDWFAFQVAPRIDTKVGFPAACVNCCVPPNPDQLHADCVLPPRTQWDKQCNVPDDDDLFKIWTFRRYQCVNPVFLQAPPALNGGSVCLGTVCSDSVNNSGQWTWMWTWGQDDDPRKIKIKIFFFAQDAPDDDFQDHDPRVPFAFACLPPRRPDGRSVGTGTAGKIKIKIWPACDPVDNTDIDIDMDTPGDDDHHRQHARSRSGGNVSVNRQSSRLSNCQARWIWMHCDVVSRTIGTHGHRPTGDPHPD

Sequence (361 aa):
MSKVKRKQGVDGRTQRALAAGLALAVTTAGLMAPMKAVAQSGEWDISGYVENRSFARRGVGLVKLENTAQVEFSREWRDAGFFSAFSVNGTLRTRYDGVYDLNKEDFGKRAGGPILLASPGGSGFTSHGAGDITTGTLDPILPGNAFGFDIAANPNDGLIVLGEPLHAQGTGVAFGVPVRPCNVDPRGCIKGYMDADLDELRYGDFNDRLDFLREFYIDGAIPVGSSGQELGIRLGRQQIVWGRTDLFRVLDVINPVDFSRQNIYDELEDIRIPLWMLQLEYRFGATDTFDDLNFSIVWNFDKFRPANLGQAGTPYKILDAGSFFRGMKNCWDNGCTVANFAGGNTATDFGPGQIGIRQAN

pLDDT: mean 84.84, std 17.9, range [28.11, 98.31]

Secondary structure (DSSP, 8-state):
--------PPPHHHHHHHHHHHHHHHHH----------PPTTSEEEEEEEEEEEEEETTTEEEEEEEEEEEEEEEEEEEETTEEEEEEEEEEEEEEETHHHHTTTTTSTT--B--EEEETTTTEEEETT--SB-HHHHTTTSTT-S----TTTS-SSSEEETTTTT----SS-EEEEE-S-TTT--TT--TTSS---HHHHH-TTSSTT-TTEEEEEEEEEEEETTTTEEEEEEEEEE---S---SS--SS-TTS-BBTTTTGGGS-HHHHB--EEEEEEEEEEE--SS-S-EEEEEEEE-S-----B---TTSS--GGGHHHHHHHHHHHHHH-EEEEEEETTTEEEEE-TTTSS-S---